Protein AF-A0A1H2U5Q7-F1 (afdb_monomer)

Structure (mmCIF, N/CA/C/O backbone):
data_AF-A0A1H2U5Q7-F1
#
_entry.id   AF-A0A1H2U5Q7-F1
#
loop_
_atom_site.group_PDB
_atom_site.id
_atom_site.type_symbol
_atom_site.label_atom_id
_atom_site.label_alt_id
_atom_s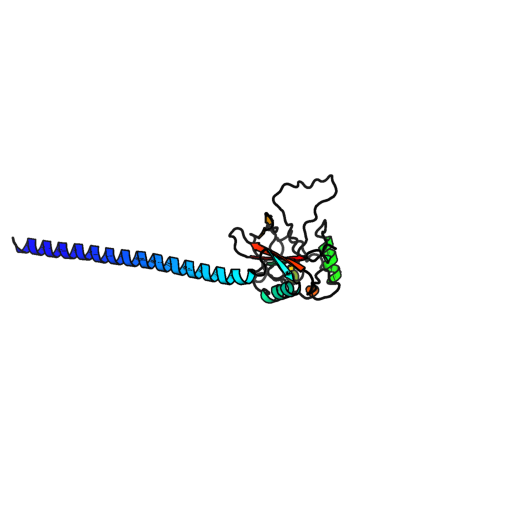ite.label_comp_id
_atom_site.label_asym_id
_atom_site.label_entity_id
_atom_site.label_seq_id
_atom_site.pdbx_PDB_ins_code
_atom_site.Cartn_x
_atom_site.Cartn_y
_atom_site.Cartn_z
_atom_site.occupancy
_atom_site.B_iso_or_equiv
_atom_site.auth_seq_id
_atom_site.auth_comp_id
_atom_site.auth_asym_id
_atom_site.auth_atom_id
_atom_site.pdbx_PDB_model_num
ATOM 1 N N . MET A 1 1 ? -44.651 7.479 74.646 1.00 57.72 1 MET A N 1
ATOM 2 C CA . MET A 1 1 ? -44.019 6.268 74.071 1.00 57.72 1 MET A CA 1
ATOM 3 C C . MET A 1 1 ? -44.431 5.993 72.621 1.00 57.72 1 MET A C 1
ATOM 5 O O . MET A 1 1 ? -43.728 5.236 71.972 1.00 57.72 1 MET A O 1
ATOM 9 N N . GLY A 1 2 ? -45.520 6.572 72.086 1.00 62.06 2 GLY A N 1
ATOM 10 C CA . GLY A 1 2 ? -45.906 6.382 70.675 1.00 62.06 2 GLY A CA 1
ATOM 11 C C . GLY A 1 2 ? -45.139 7.261 69.677 1.00 62.06 2 GLY A C 1
ATOM 12 O O . GLY A 1 2 ? -44.785 6.784 68.604 1.00 62.06 2 GLY A O 1
ATOM 13 N N . ASP A 1 3 ? -44.825 8.504 70.046 1.00 67.56 3 ASP A N 1
ATOM 14 C CA . ASP A 1 3 ? -44.261 9.478 69.099 1.00 67.56 3 ASP A CA 1
ATOM 15 C C . ASP A 1 3 ? -42.817 9.153 68.679 1.00 67.56 3 ASP A C 1
ATOM 17 O O . ASP A 1 3 ? -42.496 9.249 67.501 1.00 67.56 3 ASP A O 1
ATOM 21 N N . GLU A 1 4 ? -41.980 8.626 69.578 1.00 69.25 4 GLU A N 1
ATOM 22 C CA . GLU A 1 4 ? -40.596 8.220 69.259 1.00 69.25 4 GLU A CA 1
ATOM 23 C C . GLU A 1 4 ? -40.533 6.999 68.317 1.00 69.25 4 GLU A C 1
ATOM 25 O O . GLU A 1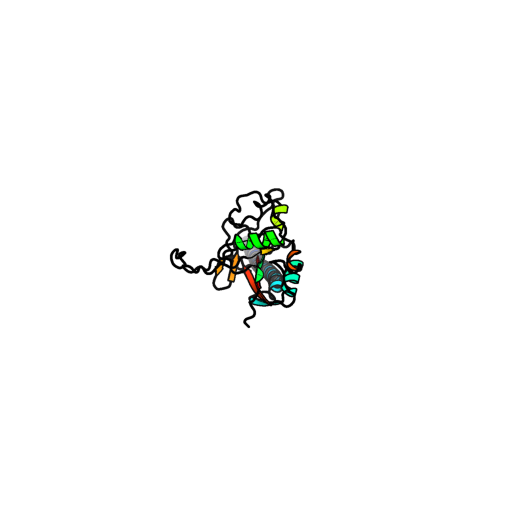 4 ? -39.620 6.881 67.498 1.00 69.25 4 GLU A O 1
ATOM 30 N N . ALA A 1 5 ? -41.520 6.095 68.381 1.00 67.81 5 ALA A N 1
ATOM 31 C CA . ALA A 1 5 ? -41.617 4.947 67.474 1.00 67.81 5 ALA A CA 1
ATOM 32 C C . ALA A 1 5 ? -42.089 5.365 66.069 1.00 67.81 5 ALA A C 1
ATOM 34 O O . ALA A 1 5 ? -41.601 4.845 65.061 1.00 67.81 5 ALA A O 1
ATOM 35 N N . VAL A 1 6 ? -43.006 6.336 65.996 1.00 75.56 6 VAL A N 1
ATOM 36 C CA . VAL A 1 6 ? -43.456 6.948 64.735 1.00 75.56 6 VAL A CA 1
ATOM 37 C C . VAL A 1 6 ? -42.324 7.765 64.103 1.00 75.56 6 VAL A C 1
ATOM 39 O O . VAL A 1 6 ? -42.099 7.684 62.893 1.00 75.56 6 VAL A O 1
ATOM 42 N N . GLU A 1 7 ? -41.540 8.476 64.912 1.00 77.56 7 GLU A N 1
ATOM 43 C CA . GLU A 1 7 ? -40.394 9.258 64.453 1.00 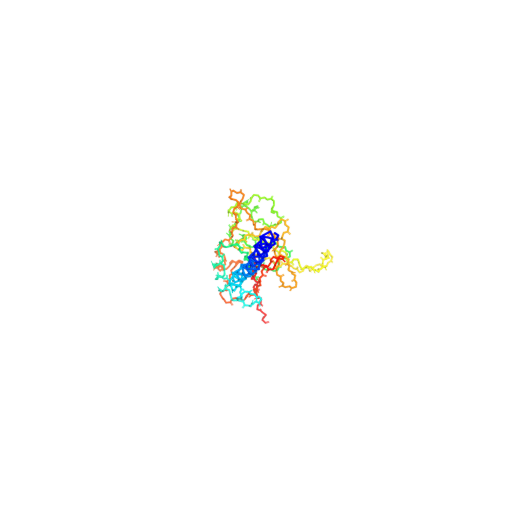77.56 7 GLU A CA 1
ATOM 44 C C . GLU A 1 7 ? -39.255 8.351 63.948 1.00 77.56 7 GLU A C 1
ATOM 46 O O . GLU A 1 7 ? -38.737 8.574 62.848 1.00 77.56 7 GLU A O 1
ATOM 51 N N . GLY A 1 8 ? -38.973 7.239 64.641 1.00 77.19 8 GLY A N 1
ATOM 52 C CA . GLY A 1 8 ? -38.046 6.194 64.183 1.00 77.19 8 GLY A CA 1
ATOM 53 C C . GLY A 1 8 ? -38.481 5.492 62.886 1.00 77.19 8 GLY A C 1
ATOM 54 O O . GLY A 1 8 ? -37.652 5.239 62.008 1.00 77.19 8 GLY A O 1
ATOM 55 N N . SER A 1 9 ? -39.782 5.239 62.705 1.00 84.44 9 SER A N 1
ATOM 56 C CA . SER A 1 9 ? -40.339 4.671 61.463 1.00 84.44 9 SER A CA 1
ATOM 57 C C . SER A 1 9 ? -40.225 5.639 60.273 1.00 84.44 9 SER A C 1
ATOM 59 O O . SER A 1 9 ? -39.861 5.242 59.157 1.00 84.44 9 SER A O 1
ATOM 61 N N . SER A 1 10 ? -40.448 6.934 60.517 1.00 81.06 10 SER A N 1
ATOM 62 C CA . SER A 1 10 ? -40.288 7.979 59.499 1.00 81.06 10 SER A CA 1
ATOM 63 C C . SER A 1 10 ? -38.825 8.146 59.056 1.00 81.06 10 SER A C 1
ATOM 65 O O . SER A 1 10 ? -38.556 8.383 57.875 1.00 81.06 10 SER A O 1
ATOM 67 N N . LEU A 1 11 ? -37.870 7.961 59.977 1.00 85.44 11 LEU A N 1
ATOM 68 C CA . LEU A 1 11 ? -36.435 8.022 59.696 1.00 85.44 11 LEU A CA 1
ATOM 69 C C . LEU A 1 11 ? -35.963 6.793 58.900 1.00 85.44 11 LEU A C 1
ATOM 71 O O . LEU A 1 11 ? -35.225 6.938 57.925 1.00 85.44 11 LEU A O 1
ATOM 75 N N . GLY A 1 12 ? -36.453 5.598 59.249 1.00 87.50 12 GLY A N 1
ATOM 76 C CA . GLY A 1 12 ? -36.156 4.357 58.524 1.00 87.50 12 GLY A CA 1
ATOM 77 C C . GLY A 1 12 ? -36.656 4.373 57.077 1.00 87.50 12 GLY A C 1
ATOM 78 O O . GLY A 1 12 ? -35.933 3.982 56.160 1.00 87.50 12 GLY A O 1
ATOM 79 N N . THR A 1 13 ? -37.855 4.915 56.847 1.00 88.12 13 THR A N 1
ATOM 80 C CA . THR A 1 13 ? -38.431 5.026 55.496 1.00 88.12 13 THR A CA 1
ATOM 81 C C . THR A 1 13 ? -37.619 5.976 54.609 1.00 88.12 13 THR A C 1
ATOM 83 O O . THR A 1 13 ? -37.354 5.658 53.450 1.00 88.12 13 THR A O 1
ATOM 86 N N . LYS A 1 14 ? -37.148 7.108 55.155 1.00 88.06 14 LYS A N 1
ATOM 87 C CA . LYS A 1 14 ? -36.264 8.046 54.438 1.00 88.06 14 LYS A CA 1
ATOM 88 C C . LYS A 1 14 ? -34.925 7.403 54.069 1.00 88.06 14 LYS A C 1
ATOM 90 O O . LYS A 1 14 ? -34.429 7.626 52.966 1.00 88.06 14 LYS A O 1
ATOM 95 N N . LEU A 1 15 ? -34.363 6.582 54.957 1.00 89.56 15 LEU A N 1
ATOM 96 C CA . LEU A 1 15 ? -33.089 5.902 54.724 1.00 89.56 15 LEU A CA 1
ATOM 97 C C . LEU A 1 15 ? -33.188 4.869 53.589 1.00 89.56 15 LEU A C 1
ATOM 99 O O . LEU A 1 15 ? -32.339 4.839 52.700 1.00 89.56 15 LEU A O 1
ATOM 103 N N . ILE A 1 16 ? -34.257 4.068 53.578 1.00 90.25 16 ILE A N 1
ATOM 104 C CA . ILE A 1 16 ? -34.521 3.087 52.512 1.00 90.25 16 ILE A CA 1
ATOM 105 C C . ILE A 1 16 ? -34.737 3.797 51.172 1.00 90.25 16 ILE A C 1
ATOM 107 O O . ILE A 1 16 ? -34.180 3.378 50.157 1.00 90.25 16 ILE A O 1
ATOM 111 N N . PHE A 1 17 ? -35.480 4.908 51.170 1.00 90.38 17 PHE A N 1
ATOM 112 C CA . PHE A 1 17 ? -35.661 5.728 49.972 1.00 90.38 17 PHE A CA 1
ATOM 113 C C . PHE A 1 17 ? -34.335 6.272 49.432 1.00 90.38 17 PHE A C 1
ATOM 115 O O . PHE A 1 17 ? -34.106 6.249 48.224 1.00 90.38 17 PHE A O 1
ATOM 122 N N . PHE A 1 18 ? -33.437 6.718 50.312 1.00 90.12 18 PHE A N 1
ATOM 123 C CA . PHE A 1 18 ? -32.131 7.239 49.916 1.00 90.12 18 PHE A CA 1
ATOM 124 C C . PHE A 1 18 ? -31.262 6.170 49.236 1.00 90.12 18 PHE A C 1
ATOM 126 O O . PHE A 1 18 ? -30.703 6.407 48.164 1.00 90.12 18 PHE A O 1
ATOM 133 N N . VAL A 1 19 ? -31.209 4.963 49.808 1.00 91.94 19 VAL A N 1
ATOM 134 C CA . VAL A 1 19 ? -30.473 3.830 49.222 1.00 91.94 19 VAL A CA 1
ATOM 135 C C . VAL A 1 19 ? -31.085 3.402 47.884 1.00 91.94 19 VAL A C 1
ATOM 137 O O . VAL A 1 19 ? -30.349 3.147 46.931 1.00 91.94 19 VAL A O 1
ATOM 140 N N . ALA A 1 20 ? -32.417 3.377 47.775 1.00 91.94 20 ALA A N 1
ATOM 141 C CA . ALA A 1 20 ? -33.107 3.016 46.539 1.00 91.94 20 ALA A CA 1
ATOM 142 C C . ALA A 1 20 ? -32.812 3.998 45.388 1.00 91.94 20 ALA A C 1
ATOM 144 O O . ALA A 1 20 ? -32.567 3.565 44.262 1.00 91.94 20 ALA A O 1
ATOM 145 N N . ILE A 1 21 ? -32.770 5.306 45.666 1.00 93.50 21 ILE A N 1
ATOM 146 C CA . ILE A 1 21 ? -32.458 6.338 44.663 1.00 93.50 21 ILE A CA 1
ATOM 147 C C . ILE A 1 21 ? -31.022 6.192 44.152 1.00 93.50 21 ILE A C 1
ATOM 149 O O . ILE A 1 21 ? -30.790 6.225 42.943 1.00 93.50 21 ILE A O 1
ATOM 153 N N . ILE A 1 22 ? -30.061 5.986 45.054 1.00 92.69 22 ILE A N 1
ATOM 154 C CA . ILE A 1 22 ? -28.658 5.778 44.673 1.00 92.69 22 ILE A CA 1
ATOM 155 C C . ILE A 1 22 ? -28.508 4.488 43.864 1.00 92.69 22 ILE A C 1
ATOM 157 O O . ILE A 1 22 ? -27.818 4.479 42.844 1.00 92.69 22 ILE A O 1
ATOM 161 N N . GLY A 1 23 ? -29.192 3.415 44.273 1.00 93.50 23 GLY A N 1
ATOM 162 C CA . GLY A 1 23 ? -29.217 2.154 43.534 1.00 93.50 23 GLY A CA 1
ATOM 163 C C . GLY A 1 23 ? -29.740 2.336 42.110 1.00 93.50 23 GLY A C 1
ATOM 164 O O . GLY A 1 23 ? -29.120 1.868 41.157 1.00 93.50 23 GLY A O 1
ATOM 165 N N . PHE A 1 24 ? -30.826 3.088 41.942 1.00 93.06 24 PHE A N 1
ATOM 166 C CA . PHE A 1 24 ? -31.392 3.364 40.624 1.00 93.06 24 PHE A CA 1
ATOM 167 C C . PHE A 1 24 ? -30.462 4.223 39.754 1.00 93.06 24 PHE A C 1
ATOM 169 O O . PHE A 1 24 ? -30.267 3.931 38.573 1.00 93.06 24 PHE A O 1
ATOM 176 N N . ALA A 1 25 ? -29.827 5.241 40.343 1.00 91.31 25 ALA A N 1
ATOM 177 C CA . ALA A 1 25 ? -28.849 6.077 39.653 1.00 91.31 25 ALA A CA 1
ATOM 178 C C . ALA A 1 25 ? -27.632 5.267 39.177 1.00 91.31 25 ALA A C 1
ATOM 180 O O . ALA A 1 25 ? -27.178 5.442 38.046 1.00 91.31 25 ALA A O 1
ATOM 181 N N . LEU A 1 26 ? -27.138 4.336 39.999 1.00 91.12 26 LEU A N 1
ATOM 182 C CA . LEU A 1 26 ? -26.034 3.447 39.634 1.00 91.12 26 LEU A CA 1
ATOM 183 C C . LEU A 1 26 ? -26.407 2.495 38.497 1.00 91.12 26 LEU A C 1
ATOM 185 O O . LEU A 1 26 ? -25.595 2.294 37.597 1.00 91.12 26 LEU A O 1
ATOM 189 N N . VAL A 1 27 ? -27.626 1.947 38.494 1.00 91.88 27 VAL A N 1
ATOM 190 C CA . VAL A 1 27 ? -28.106 1.075 37.407 1.00 91.88 27 VAL A CA 1
ATOM 191 C C . VAL A 1 27 ? -28.205 1.849 36.092 1.00 91.88 27 VAL A C 1
ATOM 193 O O . VAL A 1 27 ? -27.685 1.392 35.073 1.00 91.88 27 VAL A O 1
ATOM 196 N N . ALA A 1 28 ? -28.801 3.045 36.109 1.00 89.69 28 ALA A N 1
ATOM 197 C CA . ALA A 1 28 ? -28.882 3.902 34.928 1.00 89.69 28 ALA A CA 1
ATOM 198 C C . ALA A 1 28 ? -27.489 4.305 34.416 1.00 89.69 28 ALA A C 1
ATOM 200 O O . ALA A 1 28 ? -27.235 4.282 33.212 1.00 89.69 28 ALA A O 1
ATOM 201 N N . PHE A 1 29 ? -26.561 4.607 35.326 1.00 90.75 29 PHE A N 1
ATOM 202 C CA . PHE A 1 29 ? -25.174 4.910 34.987 1.00 90.75 29 PHE A CA 1
ATOM 203 C C . PHE A 1 29 ? -24.445 3.708 34.372 1.00 90.75 29 PHE A C 1
ATOM 205 O O . PHE A 1 29 ? -23.712 3.874 33.398 1.00 90.75 29 PHE A O 1
ATOM 212 N N . LEU A 1 30 ? -24.667 2.494 34.888 1.00 87.50 30 LEU A N 1
ATOM 213 C CA . LEU A 1 30 ? -24.067 1.272 34.348 1.00 87.50 30 LEU A CA 1
ATOM 214 C C . LEU A 1 30 ? -24.514 1.025 32.900 1.00 87.50 30 LEU A C 1
ATOM 216 O O . LEU A 1 30 ? -23.687 0.759 32.025 1.00 87.50 30 LEU A O 1
ATOM 220 N N . VAL A 1 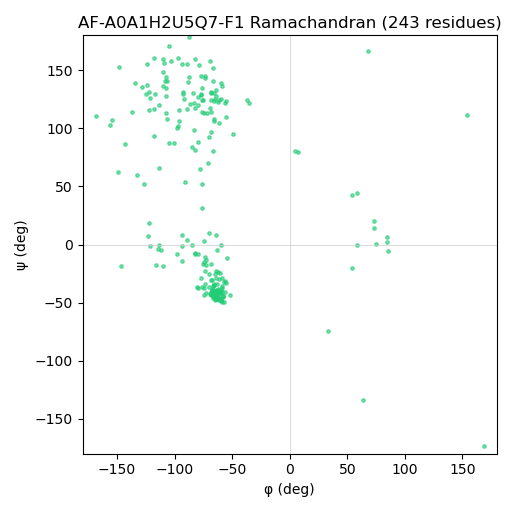31 ? -25.818 1.172 32.642 1.00 89.62 31 VAL A N 1
ATOM 221 C CA . VAL A 1 31 ? -26.401 1.044 31.299 1.00 89.62 31 VAL A CA 1
ATOM 222 C C . VAL A 1 31 ? -25.886 2.154 30.383 1.00 89.62 31 VAL A C 1
ATOM 224 O O . VAL A 1 31 ? -25.440 1.872 29.272 1.00 89.62 31 VAL A O 1
ATOM 227 N N . GLY A 1 32 ? -25.861 3.402 30.861 1.00 87.56 32 GLY A N 1
ATOM 228 C CA . GLY A 1 32 ? -25.319 4.542 30.121 1.00 87.56 32 GLY A CA 1
ATOM 229 C C . GLY A 1 32 ? -23.856 4.341 29.723 1.00 87.56 32 GLY A C 1
ATOM 230 O O . GLY A 1 32 ? -23.500 4.543 28.565 1.00 87.56 32 GLY A O 1
ATOM 231 N N . LYS A 1 33 ? -23.012 3.849 30.639 1.00 87.44 33 LYS A N 1
ATOM 232 C CA . LYS A 1 33 ? -21.602 3.539 30.362 1.00 87.44 33 LYS A CA 1
ATOM 233 C C . LYS A 1 33 ? -21.450 2.431 29.317 1.00 87.44 33 LYS A C 1
ATOM 235 O O . LYS A 1 33 ? -20.616 2.557 28.422 1.00 87.44 33 LYS A O 1
ATOM 240 N N . SER A 1 34 ? -22.267 1.380 29.395 1.00 85.12 34 SER A N 1
ATOM 241 C CA . SER A 1 34 ? -22.262 0.294 28.406 1.00 85.12 34 SER A CA 1
ATOM 242 C C . SER A 1 34 ? -22.669 0.778 27.010 1.00 85.12 34 SER A C 1
ATOM 244 O O . SER A 1 34 ? -22.064 0.370 26.018 1.00 85.12 34 SER A O 1
ATOM 246 N N . LEU A 1 35 ? -23.668 1.663 26.921 1.00 86.19 35 LEU A N 1
ATOM 247 C CA . LEU A 1 35 ? -24.119 2.257 25.659 1.00 86.19 35 LEU A CA 1
ATOM 248 C C . LEU A 1 35 ? -23.072 3.201 25.062 1.00 86.19 35 LEU A C 1
ATOM 250 O O . LEU A 1 35 ? -22.808 3.125 23.866 1.00 86.19 35 LEU A O 1
ATOM 254 N N . ILE A 1 36 ? -22.443 4.046 25.884 1.00 89.00 36 ILE A N 1
ATOM 255 C CA . ILE A 1 36 ? -21.378 4.961 25.444 1.00 89.00 36 ILE A CA 1
ATOM 256 C C . ILE A 1 36 ? -20.178 4.171 24.915 1.00 89.00 36 ILE A C 1
ATOM 258 O O . ILE A 1 36 ? -19.702 4.461 23.822 1.00 89.00 36 ILE A O 1
ATOM 262 N N . SER A 1 37 ? -19.730 3.141 25.643 1.00 87.12 37 SER A N 1
ATOM 263 C CA . SER A 1 37 ? -18.627 2.280 25.198 1.00 87.12 37 SER A CA 1
ATOM 264 C C . SER A 1 37 ? -18.962 1.597 23.874 1.00 87.12 37 SER A C 1
ATOM 266 O O . SER A 1 37 ? -18.195 1.686 22.925 1.00 87.12 37 SER A O 1
ATOM 268 N N . SER A 1 38 ? -20.152 0.999 23.770 1.00 88.25 38 SER A N 1
ATOM 269 C CA . SER A 1 38 ? -20.576 0.307 22.545 1.00 88.25 38 SER A CA 1
ATOM 270 C C . SER A 1 38 ? -20.752 1.263 21.359 1.00 88.25 38 SER A C 1
ATOM 272 O O . SER A 1 38 ? -20.500 0.885 20.217 1.00 88.25 38 SER A O 1
ATOM 274 N N . GLY A 1 39 ? -21.188 2.501 21.613 1.00 83.12 39 GLY A N 1
ATOM 275 C CA . GLY A 1 39 ? -21.324 3.541 20.595 1.00 83.12 39 GLY A CA 1
ATOM 276 C C . GLY A 1 39 ? -19.974 4.023 20.068 1.00 83.12 39 GLY A C 1
ATOM 277 O O . GLY A 1 39 ? -19.809 4.155 18.856 1.00 83.12 39 GLY A O 1
ATOM 278 N N . ILE A 1 40 ? -18.998 4.221 20.959 1.00 87.31 40 ILE A N 1
ATOM 279 C CA . ILE A 1 40 ? -17.620 4.570 20.589 1.00 87.31 40 ILE A CA 1
ATOM 280 C C . ILE A 1 40 ? -16.975 3.417 19.811 1.00 87.31 40 ILE A C 1
ATOM 282 O O . ILE A 1 40 ? -16.474 3.644 18.712 1.00 87.31 40 ILE A O 1
ATOM 286 N N . ASP A 1 41 ? -17.091 2.179 20.301 1.00 89.12 41 ASP A N 1
ATOM 287 C CA . ASP A 1 41 ? -16.579 0.987 19.612 1.00 89.12 41 ASP A CA 1
ATOM 288 C C . ASP A 1 41 ? -17.224 0.815 18.223 1.00 89.12 41 ASP A C 1
ATOM 290 O O . ASP A 1 41 ? -16.579 0.405 17.256 1.00 89.12 41 ASP A O 1
ATOM 294 N N . GLY A 1 42 ? -18.521 1.119 18.103 1.00 86.94 42 GLY A N 1
ATOM 295 C CA . GLY A 1 42 ? -19.259 1.080 16.841 1.00 86.94 42 GLY A CA 1
ATOM 296 C C . GLY A 1 42 ? -18.807 2.153 15.848 1.00 86.94 42 GLY A C 1
ATOM 297 O O . GLY A 1 42 ? -18.660 1.865 14.655 1.00 86.94 42 GLY A O 1
ATOM 298 N N . LEU A 1 43 ? -18.551 3.372 16.329 1.00 89.12 43 LEU A N 1
ATOM 299 C CA . LEU A 1 43 ? -18.025 4.468 15.516 1.00 89.12 43 LEU A CA 1
ATOM 300 C C . LEU A 1 43 ? -16.609 4.156 15.028 1.00 89.12 43 LEU A C 1
ATOM 302 O O . LEU A 1 43 ? -16.322 4.308 13.841 1.00 89.12 43 LEU A O 1
ATOM 306 N N . GLU A 1 44 ? -15.754 3.652 15.913 1.00 84.56 44 GLU A N 1
ATOM 307 C CA . GLU A 1 44 ? -14.396 3.241 15.574 1.00 84.56 44 GLU A CA 1
ATOM 308 C C . GLU A 1 44 ? -14.398 2.134 14.511 1.00 84.56 44 GLU A C 1
ATOM 310 O O . GLU A 1 44 ? -13.722 2.252 13.489 1.00 84.56 44 GLU A O 1
ATOM 315 N N . LYS A 1 45 ? -15.225 1.093 14.681 1.00 86.12 45 LYS A N 1
ATOM 316 C CA . LYS A 1 45 ? -15.380 0.017 13.684 1.00 86.12 45 LYS A CA 1
ATOM 317 C C . LYS A 1 45 ? -15.901 0.525 12.346 1.00 86.12 45 LYS A C 1
ATOM 319 O O . LYS A 1 45 ? -15.439 0.067 11.303 1.00 86.12 45 LYS A O 1
ATOM 324 N N . THR A 1 46 ? -16.862 1.445 12.358 1.00 85.50 46 THR A N 1
ATOM 325 C CA . THR A 1 46 ? -17.409 2.029 11.125 1.00 85.50 46 THR A CA 1
ATOM 326 C C . THR A 1 46 ? -16.343 2.840 10.399 1.00 85.50 46 THR A C 1
ATOM 328 O O . THR A 1 46 ? -16.164 2.660 9.197 1.00 85.50 46 THR A O 1
ATOM 331 N N . SER A 1 47 ? -15.586 3.659 11.132 1.00 84.12 47 SER A N 1
ATOM 332 C CA . SER A 1 47 ? -14.464 4.432 10.596 1.00 84.12 47 SER A CA 1
ATOM 333 C C . SER A 1 47 ? -13.399 3.522 9.974 1.00 84.12 47 SER A C 1
ATOM 335 O O . SER A 1 47 ? -13.053 3.680 8.802 1.00 84.12 47 SER A O 1
ATOM 337 N N . ARG A 1 48 ? -12.970 2.483 10.706 1.00 77.81 48 ARG A N 1
ATOM 338 C CA . ARG A 1 48 ? -12.027 1.470 10.207 1.00 77.81 48 ARG A CA 1
ATOM 339 C C . ARG A 1 48 ? -12.557 0.768 8.957 1.00 77.81 48 ARG A C 1
ATOM 341 O O . ARG A 1 48 ? -11.836 0.654 7.981 1.00 77.81 48 ARG A O 1
ATOM 348 N N . LYS A 1 49 ? -13.833 0.369 8.929 1.00 81.38 49 LYS A N 1
ATOM 349 C CA . LYS A 1 49 ? -14.440 -0.301 7.766 1.00 81.38 49 LYS A CA 1
ATOM 350 C C . LYS A 1 49 ? -14.490 0.593 6.525 1.00 81.38 49 LYS A C 1
ATOM 352 O O . LYS A 1 49 ? -14.283 0.096 5.421 1.00 81.38 49 LYS A O 1
ATOM 357 N N . VAL A 1 50 ? -14.798 1.881 6.688 1.00 84.19 50 VAL A N 1
ATOM 358 C CA . VAL A 1 50 ? -14.785 2.846 5.577 1.00 84.19 50 VAL A CA 1
ATOM 359 C C . VAL A 1 50 ? -13.364 3.004 5.045 1.00 84.19 50 VAL A C 1
ATOM 361 O O . VAL A 1 50 ? -13.167 2.891 3.837 1.00 84.19 50 VAL A O 1
ATOM 364 N N . SER A 1 51 ? -12.388 3.165 5.944 1.00 81.69 51 SER A N 1
ATOM 365 C CA . SER A 1 51 ? -10.965 3.205 5.595 1.00 81.69 51 SER A CA 1
ATOM 366 C C . SER A 1 51 ? -10.530 1.931 4.862 1.00 81.69 51 SER A C 1
ATOM 368 O O . SER A 1 51 ? -10.007 2.000 3.758 1.00 81.69 51 SER A O 1
ATOM 370 N N . ASP A 1 52 ? -10.856 0.747 5.381 1.00 82.12 52 ASP A N 1
ATOM 371 C CA . ASP A 1 52 ? -10.501 -0.541 4.774 1.00 82.12 52 ASP A CA 1
ATOM 372 C C . ASP A 1 52 ? -11.167 -0.764 3.403 1.00 82.12 52 ASP A C 1
ATOM 374 O O . ASP A 1 52 ? -10.623 -1.458 2.539 1.00 82.12 52 ASP A O 1
ATOM 378 N N . SER A 1 53 ? -12.345 -0.175 3.171 1.00 86.12 53 SER A N 1
ATOM 379 C CA . SER A 1 53 ? -13.103 -0.356 1.929 1.00 86.12 53 SER A CA 1
ATOM 380 C C . SER A 1 53 ? -12.359 0.181 0.709 1.00 86.12 53 SER A C 1
ATOM 382 O O . SER A 1 53 ? -12.450 -0.425 -0.362 1.00 86.12 53 SER A O 1
ATOM 384 N N . GLN A 1 54 ? -11.595 1.267 0.858 1.00 85.50 54 GLN A N 1
ATOM 385 C CA . GLN A 1 54 ? -10.823 1.860 -0.241 1.00 85.50 54 GLN A CA 1
ATOM 386 C C . GLN A 1 54 ? -9.661 0.959 -0.702 1.00 85.50 54 GLN A C 1
ATOM 388 O O . GLN A 1 54 ? -9.133 1.124 -1.799 1.00 85.50 54 GLN A O 1
ATOM 393 N N . PHE A 1 55 ? -9.287 -0.029 0.119 1.00 87.81 55 PHE A N 1
ATOM 394 C CA . PHE A 1 55 ? -8.222 -0.991 -0.159 1.00 87.81 55 PHE A CA 1
ATOM 395 C C . PHE A 1 55 ? -8.730 -2.333 -0.698 1.00 87.81 55 PHE A C 1
ATOM 397 O O . PHE A 1 55 ? -7.935 -3.180 -1.115 1.00 87.81 55 PHE A O 1
ATOM 404 N N . SER A 1 56 ? -10.048 -2.550 -0.701 1.00 86.69 56 SER A N 1
ATOM 405 C CA . SER A 1 56 ? -10.657 -3.829 -1.088 1.00 86.69 56 SER A CA 1
ATOM 406 C C . SER A 1 56 ? -10.358 -4.231 -2.539 1.00 86.69 56 SER A C 1
ATOM 408 O O . SER A 1 56 ? -10.212 -5.421 -2.834 1.00 86.69 56 SER A O 1
ATOM 410 N N . ASP A 1 57 ? -10.165 -3.248 -3.420 1.00 87.56 57 ASP A N 1
ATOM 411 C CA . ASP A 1 57 ? -9.786 -3.452 -4.820 1.00 87.56 57 ASP A CA 1
ATOM 412 C C . ASP A 1 57 ? -8.327 -3.893 -5.006 1.00 87.56 57 ASP A C 1
ATOM 414 O O . ASP A 1 57 ? -7.964 -4.401 -6.071 1.00 87.56 57 ASP A O 1
ATOM 418 N N . TYR A 1 58 ? -7.503 -3.776 -3.961 1.00 90.31 58 TYR A N 1
ATOM 419 C CA . TYR A 1 58 ? -6.071 -4.082 -3.990 1.00 90.31 58 TYR A CA 1
ATOM 420 C C . TYR A 1 58 ? -5.673 -5.279 -3.111 1.00 90.31 58 TYR A C 1
ATOM 422 O O . TYR A 1 58 ? -4.514 -5.686 -3.098 1.00 90.31 58 TYR A O 1
ATOM 430 N N . ASN A 1 59 ? -6.606 -5.871 -2.365 1.00 88.62 59 ASN A N 1
ATOM 431 C CA . ASN A 1 59 ? -6.292 -6.981 -1.470 1.00 88.62 59 ASN A CA 1
ATOM 432 C C . ASN A 1 59 ? -6.253 -8.328 -2.208 1.00 88.62 59 ASN A C 1
ATOM 434 O O . ASN A 1 59 ? -7.299 -8.948 -2.410 1.00 88.62 59 ASN A O 1
ATOM 438 N N . LYS A 1 60 ? -5.047 -8.798 -2.558 1.00 86.12 60 LYS A N 1
ATOM 439 C CA . LYS A 1 60 ? -4.801 -10.092 -3.230 1.00 86.12 60 LYS A CA 1
ATOM 440 C C . LYS A 1 60 ? -5.539 -10.200 -4.563 1.00 86.12 60 LYS A C 1
ATOM 442 O O . LYS A 1 60 ? -6.179 -11.210 -4.860 1.00 86.12 60 LYS A O 1
ATOM 447 N N . ARG A 1 61 ? -5.486 -9.130 -5.356 1.00 89.69 61 ARG A N 1
ATOM 448 C CA . ARG A 1 61 ? -6.150 -9.044 -6.660 1.00 89.69 61 ARG A CA 1
ATOM 449 C C . ARG A 1 61 ? -5.130 -8.862 -7.770 1.00 89.69 61 ARG A C 1
ATOM 451 O O . ARG A 1 61 ? -4.008 -8.437 -7.542 1.00 89.69 61 ARG A O 1
ATOM 458 N N . VAL A 1 62 ? -5.545 -9.167 -8.994 1.00 90.88 62 VAL A N 1
ATOM 459 C CA . VAL A 1 62 ? -4.787 -8.775 -10.182 1.00 90.88 62 VAL A CA 1
ATOM 460 C C . VAL A 1 62 ? -5.394 -7.484 -10.707 1.00 90.88 62 VAL A C 1
ATOM 462 O O . VAL A 1 62 ? -6.550 -7.468 -11.131 1.00 90.88 62 VAL A O 1
ATOM 465 N N . VAL A 1 63 ? -4.620 -6.405 -10.688 1.00 92.94 63 VAL A N 1
ATOM 466 C CA . VAL A 1 63 ? -5.039 -5.085 -11.169 1.00 92.94 63 VAL A CA 1
ATOM 467 C C . VAL A 1 63 ? -4.303 -4.712 -12.453 1.00 92.94 63 VAL A C 1
ATOM 469 O O . VAL A 1 63 ? -3.264 -5.279 -12.792 1.00 92.94 63 VAL A O 1
ATOM 472 N N . LYS A 1 64 ? -4.861 -3.769 -13.215 1.00 94.44 64 LYS A N 1
ATOM 473 C CA . LYS A 1 64 ? -4.218 -3.239 -14.425 1.00 94.44 64 LYS A CA 1
ATOM 474 C C . LYS A 1 64 ? -3.336 -2.044 -14.085 1.00 94.44 64 LYS A C 1
ATOM 476 O O . LYS A 1 64 ? -3.612 -1.342 -13.118 1.00 94.44 64 LYS A O 1
ATOM 481 N N . GLY A 1 65 ? -2.328 -1.761 -14.908 1.00 91.81 65 GLY A N 1
ATOM 482 C CA . GLY A 1 65 ? -1.410 -0.642 -14.675 1.00 91.81 65 GLY A CA 1
ATOM 483 C C . GLY A 1 65 ? -2.103 0.719 -14.548 1.00 91.81 65 GLY A C 1
ATOM 484 O O . GLY A 1 65 ? -1.693 1.533 -13.727 1.00 91.81 65 GLY A O 1
ATOM 485 N N . ARG A 1 66 ? -3.231 0.937 -15.242 1.00 93.31 66 ARG A N 1
ATOM 486 C CA . ARG A 1 66 ? -4.073 2.134 -15.031 1.00 93.31 66 ARG A CA 1
ATOM 487 C C . ARG A 1 66 ? -4.594 2.272 -13.593 1.00 93.31 66 ARG A C 1
ATOM 489 O O . ARG A 1 66 ? -4.684 3.379 -13.081 1.00 93.31 66 ARG A O 1
ATOM 496 N N . SER A 1 67 ? -4.913 1.158 -12.933 1.00 92.94 67 SER A N 1
ATOM 497 C CA . SER A 1 67 ? -5.360 1.139 -11.537 1.00 92.94 67 SER A CA 1
ATOM 498 C C . SER A 1 67 ? -4.199 1.413 -10.585 1.00 92.94 67 SER A C 1
ATOM 500 O O . SER A 1 67 ? -4.400 2.078 -9.579 1.00 92.94 67 SER A O 1
ATOM 502 N N . VAL A 1 68 ? -2.983 0.966 -10.923 1.00 93.38 68 VAL A N 1
ATOM 503 C CA . VAL A 1 68 ? -1.769 1.299 -10.158 1.00 93.38 68 VAL A CA 1
ATOM 504 C C . VAL A 1 68 ? -1.501 2.803 -10.210 1.00 93.38 68 VAL A C 1
ATOM 506 O O . VAL A 1 68 ? -1.311 3.424 -9.171 1.00 93.38 68 VAL A O 1
ATOM 509 N N . LYS A 1 69 ? -1.573 3.413 -11.400 1.00 93.38 69 LYS A N 1
ATOM 510 C CA . LYS A 1 69 ? -1.450 4.873 -11.560 1.00 93.38 69 LYS A CA 1
ATOM 511 C C . LYS A 1 69 ? -2.534 5.626 -10.787 1.00 93.38 69 LYS A C 1
ATOM 513 O O . LYS A 1 69 ? -2.221 6.525 -10.022 1.00 93.38 69 LYS A O 1
ATOM 518 N N . SER A 1 70 ? -3.789 5.187 -10.903 1.00 92.81 70 SER A N 1
ATOM 519 C CA . SER A 1 70 ? -4.899 5.768 -10.138 1.00 92.81 70 SER A CA 1
ATOM 520 C C . SER A 1 70 ? -4.680 5.678 -8.626 1.00 92.81 70 SER A C 1
ATOM 522 O O . SER A 1 70 ? -5.052 6.604 -7.912 1.00 92.81 70 SER A O 1
ATOM 524 N N . ALA A 1 71 ? -4.098 4.583 -8.127 1.00 91.94 71 ALA A N 1
ATOM 525 C CA . ALA A 1 71 ? -3.769 4.434 -6.714 1.00 91.94 71 ALA A CA 1
ATOM 526 C C . ALA A 1 71 ? -2.670 5.419 -6.288 1.00 91.94 71 ALA A C 1
ATOM 528 O O . ALA A 1 71 ? -2.821 6.075 -5.260 1.00 91.94 71 ALA A O 1
ATOM 529 N N . LEU A 1 72 ? -1.610 5.568 -7.093 1.00 91.44 72 LEU A N 1
ATOM 530 C CA . LEU A 1 72 ? -0.542 6.543 -6.841 1.00 91.44 72 LEU A CA 1
ATOM 531 C C . LEU A 1 72 ? -1.091 7.972 -6.716 1.00 91.44 72 LEU A C 1
ATOM 533 O O . LEU A 1 72 ? -0.683 8.696 -5.813 1.00 91.44 72 LEU A O 1
ATOM 537 N N . ASP A 1 73 ? -2.055 8.341 -7.561 1.00 91.75 73 ASP A N 1
ATOM 538 C CA . ASP A 1 73 ? -2.685 9.664 -7.518 1.00 91.75 73 ASP A CA 1
ATOM 539 C C . ASP A 1 73 ? -3.656 9.812 -6.331 1.00 91.75 73 ASP A C 1
ATOM 541 O O . ASP A 1 73 ? -3.648 10.827 -5.639 1.00 91.75 73 ASP A O 1
ATOM 545 N N . THR A 1 74 ? -4.484 8.793 -6.062 1.00 91.25 74 THR A N 1
ATOM 546 C CA . THR A 1 74 ? -5.535 8.842 -5.021 1.00 91.25 74 THR A CA 1
ATOM 547 C C . THR A 1 74 ? -4.957 8.921 -3.611 1.00 91.25 74 THR A C 1
ATOM 549 O O . THR A 1 74 ? -5.491 9.629 -2.759 1.00 91.25 74 THR A O 1
ATOM 552 N N . PHE A 1 75 ? -3.877 8.184 -3.357 1.00 90.31 75 PHE A N 1
ATOM 553 C CA . PHE A 1 75 ? -3.255 8.092 -2.036 1.00 90.31 75 PHE A CA 1
ATOM 554 C C . PHE A 1 75 ? -2.116 9.105 -1.842 1.00 90.31 75 PHE A C 1
ATOM 556 O O . PHE A 1 75 ? -1.536 9.162 -0.761 1.00 90.31 75 PHE A O 1
ATOM 563 N N . SER A 1 76 ? -1.801 9.922 -2.854 1.00 89.56 76 SER A N 1
ATOM 564 C CA . SER A 1 76 ? -0.722 10.912 -2.793 1.00 89.56 76 SER A CA 1
ATOM 565 C C . SER A 1 76 ? -0.884 11.872 -1.606 1.00 89.56 76 SER A C 1
ATOM 567 O O . SER A 1 76 ? -1.889 12.573 -1.487 1.00 89.56 76 SER A O 1
ATOM 569 N N . GLY A 1 77 ? 0.137 11.936 -0.747 1.00 84.50 77 GLY A N 1
ATOM 570 C CA . GLY A 1 77 ? 0.184 12.793 0.442 1.00 84.50 77 GLY A CA 1
ATOM 571 C C . GLY A 1 77 ? -0.494 12.206 1.683 1.00 84.50 77 GLY A C 1
ATOM 572 O O . GLY A 1 77 ? -0.535 12.868 2.716 1.00 84.50 77 GLY A O 1
ATOM 573 N N . GLN A 1 78 ? -1.025 10.985 1.599 1.00 89.44 78 GLN A N 1
ATOM 574 C CA . GLN A 1 78 ? -1.557 10.248 2.747 1.00 89.44 78 GLN A CA 1
ATOM 575 C C . GLN A 1 78 ? -0.487 9.337 3.348 1.00 89.44 78 GLN A C 1
ATOM 577 O O . GLN A 1 78 ? 0.406 8.890 2.637 1.00 89.44 78 GLN A O 1
ATOM 582 N N . GLU A 1 79 ? -0.600 8.981 4.624 1.00 89.06 79 GLU A N 1
ATOM 583 C CA . GLU A 1 79 ? 0.368 8.140 5.350 1.00 89.06 79 GLU A CA 1
ATOM 584 C C . GLU A 1 79 ? 0.265 6.641 4.987 1.00 89.06 79 GLU A C 1
ATOM 586 O O . GLU A 1 79 ? 0.142 5.770 5.844 1.00 89.06 79 GLU A O 1
ATOM 591 N N . TYR A 1 80 ? 0.305 6.332 3.689 1.00 89.25 80 TYR A N 1
ATOM 592 C CA . TYR A 1 80 ? 0.293 4.978 3.144 1.00 89.25 80 TYR A CA 1
ATOM 593 C C . TYR A 1 80 ? 1.527 4.730 2.285 1.00 89.25 80 TYR A C 1
ATOM 595 O O . TYR A 1 80 ? 1.841 5.506 1.381 1.00 89.25 80 TYR A O 1
ATOM 603 N N . ILE A 1 81 ? 2.199 3.610 2.519 1.00 86.62 81 ILE A N 1
ATOM 604 C CA . ILE A 1 81 ? 3.319 3.167 1.688 1.00 86.62 81 ILE A CA 1
ATOM 605 C C . ILE A 1 81 ? 2.769 2.563 0.392 1.00 86.62 81 ILE A C 1
ATOM 607 O O . ILE A 1 81 ? 1.923 1.670 0.436 1.00 86.62 81 ILE A O 1
ATOM 611 N N . ILE A 1 82 ? 3.272 2.988 -0.766 1.00 88.81 82 ILE A N 1
ATOM 612 C CA . ILE A 1 82 ? 2.937 2.358 -2.047 1.00 88.81 82 ILE A CA 1
ATOM 613 C C . ILE A 1 82 ? 4.208 1.789 -2.654 1.00 88.81 82 ILE A C 1
ATOM 615 O O . ILE A 1 82 ? 5.133 2.519 -2.983 1.00 88.81 82 ILE A O 1
ATOM 619 N N . LEU A 1 83 ? 4.257 0.474 -2.817 1.00 85.12 83 LEU A N 1
ATOM 620 C CA . LEU A 1 83 ? 5.412 -0.224 -3.362 1.00 85.12 83 LEU A CA 1
ATOM 621 C C . LEU A 1 83 ? 5.095 -0.703 -4.763 1.00 85.12 83 LEU A C 1
ATOM 623 O O . LEU A 1 83 ? 4.094 -1.383 -4.970 1.00 85.12 83 LEU A O 1
ATOM 627 N N . VAL A 1 84 ? 5.955 -0.373 -5.720 1.00 86.12 84 VAL A N 1
ATOM 628 C CA . VAL A 1 84 ? 5.796 -0.815 -7.106 1.00 86.12 84 VAL A CA 1
ATOM 629 C C . VAL A 1 84 ? 7.056 -1.527 -7.562 1.00 86.12 84 VAL A C 1
ATOM 631 O O . VAL A 1 84 ? 8.160 -0.999 -7.439 1.00 86.12 84 VAL A O 1
ATOM 634 N N . HIS A 1 85 ? 6.864 -2.714 -8.124 1.00 83.88 85 HIS A N 1
ATOM 635 C CA . HIS A 1 85 ? 7.880 -3.489 -8.815 1.00 83.88 85 HIS A CA 1
ATOM 636 C C . HIS A 1 85 ? 7.429 -3.750 -10.255 1.00 83.88 85 HIS A C 1
ATOM 638 O O . HIS A 1 85 ? 6.333 -4.270 -10.491 1.00 83.88 85 HIS A O 1
ATOM 644 N N . THR A 1 86 ? 8.266 -3.389 -11.225 1.00 84.88 86 THR A N 1
ATOM 645 C CA . THR A 1 86 ? 8.043 -3.655 -12.653 1.00 84.88 86 THR A CA 1
ATOM 646 C C . THR A 1 86 ? 9.015 -4.724 -13.149 1.00 84.88 86 THR A C 1
ATOM 648 O O . THR A 1 86 ? 10.115 -4.877 -12.630 1.00 84.88 86 THR A O 1
ATOM 651 N N . LEU A 1 87 ? 8.659 -5.421 -14.228 1.00 81.94 87 LEU A N 1
ATOM 652 C CA . LEU A 1 87 ? 9.520 -6.446 -14.835 1.00 81.94 87 LEU A CA 1
ATOM 653 C C . LEU A 1 87 ? 10.846 -5.875 -15.359 1.00 81.94 87 LEU A C 1
ATOM 655 O O . LEU A 1 87 ? 11.817 -6.611 -15.497 1.00 81.94 87 LEU A O 1
ATOM 659 N N . ALA A 1 88 ? 10.888 -4.575 -15.670 1.00 76.44 88 ALA A N 1
ATOM 660 C CA . ALA A 1 88 ? 12.098 -3.898 -16.131 1.00 76.44 88 ALA A CA 1
ATOM 661 C C . ALA A 1 88 ? 13.104 -3.633 -14.998 1.00 76.44 88 ALA A C 1
ATOM 663 O O . ALA A 1 88 ? 14.270 -3.377 -15.284 1.00 76.44 88 ALA A O 1
ATOM 664 N N . MET A 1 89 ? 12.675 -3.709 -13.733 1.00 72.44 89 MET A N 1
ATOM 665 C CA . MET A 1 89 ? 13.576 -3.657 -12.576 1.00 72.44 89 MET A CA 1
ATOM 666 C C . MET A 1 89 ? 14.373 -4.959 -12.419 1.00 72.44 89 MET A C 1
ATOM 668 O O . MET A 1 89 ? 15.466 -4.926 -11.863 1.00 72.44 89 MET A O 1
ATOM 672 N N . GLY A 1 90 ? 13.869 -6.067 -12.975 1.00 64.19 90 GLY A N 1
ATOM 673 C CA . GLY A 1 90 ? 14.500 -7.382 -12.917 1.00 64.19 90 GLY A CA 1
ATOM 674 C C . GLY A 1 90 ? 14.517 -7.996 -11.513 1.00 64.19 90 GLY A C 1
ATOM 675 O O . GLY A 1 90 ? 14.283 -7.328 -10.506 1.00 64.19 90 GLY A O 1
ATOM 676 N N . ASP A 1 91 ? 14.827 -9.289 -11.463 1.00 55.56 91 ASP A N 1
ATOM 677 C CA . ASP A 1 91 ? 15.124 -10.008 -10.225 1.00 55.56 91 ASP A CA 1
ATOM 678 C C . ASP A 1 91 ? 16.615 -9.793 -9.930 1.00 55.56 91 ASP A C 1
ATOM 680 O O . ASP A 1 91 ? 17.473 -10.542 -10.396 1.00 55.56 91 ASP A O 1
ATOM 684 N N . ALA A 1 92 ? 16.972 -8.681 -9.290 1.00 49.38 92 ALA A N 1
ATOM 685 C CA . ALA A 1 92 ? 18.380 -8.376 -9.069 1.00 49.38 92 ALA A CA 1
ATOM 686 C C . ALA A 1 92 ? 18.921 -9.094 -7.831 1.00 49.38 92 ALA A C 1
ATOM 688 O O . ALA A 1 92 ? 18.516 -8.793 -6.712 1.00 49.38 92 ALA A O 1
ATOM 689 N N . ASP A 1 93 ? 19.956 -9.918 -8.028 1.00 47.03 93 ASP A N 1
ATOM 690 C CA . ASP A 1 93 ? 20.802 -10.509 -6.970 1.00 47.03 93 ASP A CA 1
ATOM 691 C C . ASP A 1 93 ? 21.409 -9.459 -6.020 1.00 47.03 93 ASP A C 1
ATOM 693 O O . ASP A 1 93 ? 21.989 -9.773 -4.978 1.00 47.03 93 ASP A O 1
ATOM 697 N N . SER A 1 94 ? 21.315 -8.183 -6.393 1.00 51.88 94 SER A N 1
ATOM 698 C CA . SER A 1 94 ? 21.663 -7.026 -5.588 1.00 51.88 94 SER A CA 1
ATOM 699 C C . SER A 1 94 ? 20.876 -5.817 -6.105 1.00 51.88 94 SER A C 1
ATOM 701 O O . SER A 1 94 ? 21.246 -5.227 -7.117 1.00 51.88 94 SER A O 1
ATOM 703 N N . SER A 1 95 ? 19.807 -5.419 -5.417 1.00 52.53 95 SER A N 1
ATOM 704 C CA . SER A 1 95 ? 19.705 -4.078 -4.828 1.00 52.53 95 SER A CA 1
ATOM 705 C C . SER A 1 95 ? 20.388 -2.929 -5.604 1.00 52.53 95 SER A C 1
ATOM 707 O O . SER A 1 95 ? 19.752 -2.171 -6.342 1.00 52.53 95 SER A O 1
ATOM 709 N N . SER A 1 96 ? 21.723 -2.863 -5.544 1.00 53.62 96 SER A N 1
ATOM 710 C CA . SER A 1 96 ? 22.566 -1.866 -6.214 1.00 53.62 96 SER A CA 1
ATOM 711 C C . SER A 1 96 ? 22.385 -1.761 -7.733 1.00 53.62 96 SER A C 1
ATOM 713 O O . SER A 1 96 ? 22.522 -0.668 -8.282 1.00 53.62 96 SER A O 1
ATOM 715 N N . ASN A 1 97 ? 22.079 -2.863 -8.420 1.00 54.62 97 ASN A N 1
ATOM 716 C CA . ASN A 1 97 ? 21.947 -2.903 -9.879 1.00 54.62 97 ASN A CA 1
ATOM 717 C C . ASN A 1 97 ? 20.620 -2.291 -10.344 1.00 54.62 97 ASN A C 1
ATOM 719 O O . ASN A 1 97 ? 20.589 -1.573 -11.343 1.00 54.62 97 ASN A O 1
ATOM 723 N N . VAL A 1 98 ? 19.540 -2.500 -9.584 1.00 59.41 98 VAL A N 1
ATOM 724 C CA . VAL A 1 98 ? 18.235 -1.871 -9.857 1.00 59.41 98 VAL A CA 1
ATOM 725 C C . VAL A 1 98 ? 18.318 -0.373 -9.611 1.00 59.41 98 VAL A C 1
ATOM 727 O O . VAL A 1 98 ? 17.864 0.418 -10.435 1.00 59.41 98 VAL A O 1
ATOM 730 N N . LEU A 1 99 ? 18.975 0.033 -8.519 1.00 58.53 99 LEU A N 1
ATOM 731 C CA . LEU A 1 99 ? 19.225 1.444 -8.235 1.00 58.53 99 LEU A CA 1
ATOM 732 C C . LEU A 1 99 ? 20.055 2.097 -9.346 1.00 58.53 99 LEU A C 1
ATOM 734 O O . LEU A 1 99 ? 19.739 3.211 -9.751 1.00 58.53 99 LEU A O 1
ATOM 738 N N . ALA A 1 100 ? 21.084 1.423 -9.865 1.00 58.72 100 ALA A N 1
ATOM 739 C CA . ALA A 1 100 ? 21.876 1.934 -10.983 1.00 58.72 100 ALA A CA 1
ATOM 740 C C . ALA A 1 100 ? 21.031 2.120 -12.258 1.00 58.72 100 ALA A C 1
ATOM 742 O O . ALA A 1 100 ? 21.108 3.174 -12.886 1.00 58.72 100 ALA A O 1
ATOM 743 N N . ALA A 1 101 ? 20.171 1.155 -12.596 1.00 59.59 101 ALA A N 1
ATOM 744 C CA . ALA A 1 101 ? 19.284 1.239 -13.759 1.00 59.59 101 ALA A CA 1
ATOM 745 C C . ALA A 1 101 ? 18.215 2.344 -13.621 1.00 59.59 101 ALA A C 1
ATOM 747 O O . ALA A 1 101 ? 17.870 3.025 -14.592 1.00 59.59 101 ALA A O 1
ATOM 748 N N . ILE A 1 102 ? 17.709 2.561 -12.403 1.00 62.97 102 ILE A N 1
ATOM 749 C CA . ILE A 1 102 ? 16.806 3.673 -12.084 1.00 62.97 102 ILE A CA 1
ATOM 750 C C . ILE A 1 102 ? 17.539 5.014 -12.219 1.00 62.97 102 ILE A C 1
ATOM 752 O O . ILE A 1 102 ? 17.026 5.924 -12.864 1.00 62.97 102 ILE A O 1
ATOM 756 N N . LYS A 1 103 ? 18.754 5.140 -11.679 1.00 63.03 103 LYS A N 1
ATOM 757 C CA . LYS A 1 103 ? 19.562 6.370 -11.776 1.00 63.03 103 LYS A CA 1
ATOM 758 C C . LYS A 1 103 ? 19.883 6.753 -13.219 1.00 63.03 103 LYS A C 1
ATOM 760 O O . LYS A 1 103 ? 19.770 7.924 -13.573 1.00 63.03 103 LYS A O 1
ATOM 765 N N . ASP A 1 104 ? 20.229 5.771 -14.049 1.00 59.72 104 ASP A N 1
ATOM 766 C CA . ASP A 1 104 ? 20.488 5.967 -15.479 1.00 59.72 104 ASP A CA 1
ATOM 767 C C . ASP A 1 104 ? 19.233 6.483 -16.204 1.00 59.72 104 ASP A C 1
ATOM 769 O O . ASP A 1 104 ? 19.239 7.523 -16.861 1.00 59.72 104 ASP A O 1
ATOM 773 N N . THR A 1 105 ? 18.091 5.841 -15.950 1.00 59.88 105 THR A N 1
ATOM 774 C CA . THR A 1 105 ? 16.780 6.255 -16.474 1.00 59.88 105 THR A CA 1
ATOM 775 C C . THR A 1 105 ? 16.377 7.680 -16.063 1.00 59.88 105 THR A C 1
ATOM 777 O O . THR A 1 105 ? 15.770 8.425 -16.850 1.00 59.88 105 THR A O 1
ATOM 780 N N . ARG A 1 106 ? 16.654 8.042 -14.805 1.00 67.75 106 ARG A N 1
ATOM 781 C CA . ARG A 1 106 ? 16.307 9.338 -14.210 1.00 67.75 106 ARG A CA 1
ATOM 782 C C . ARG A 1 106 ? 17.314 10.444 -14.548 1.00 67.75 106 ARG A C 1
ATOM 784 O O . ARG A 1 106 ? 17.029 11.607 -14.283 1.00 67.75 106 ARG A O 1
ATOM 791 N N . GLY A 1 107 ? 18.446 10.114 -15.175 1.00 53.56 107 GLY A N 1
ATOM 792 C CA . GLY A 1 107 ? 19.477 11.080 -15.564 1.00 53.56 107 GLY A CA 1
ATOM 793 C C . GLY A 1 107 ? 20.296 11.633 -14.393 1.00 53.56 107 GLY A C 1
ATOM 794 O O . GLY A 1 107 ? 20.914 12.686 -14.527 1.00 53.56 107 GLY A O 1
ATOM 795 N N . THR A 1 108 ? 20.326 10.948 -13.245 1.00 53.47 108 THR A N 1
ATOM 796 C CA . THR A 1 108 ? 21.041 11.380 -12.030 1.00 53.47 108 THR A CA 1
ATOM 797 C C . THR A 1 108 ? 22.472 10.826 -12.004 1.00 53.47 108 THR A C 1
ATOM 799 O O . THR A 1 108 ? 22.894 10.135 -11.072 1.00 53.47 108 THR A O 1
ATOM 802 N N . SER A 1 109 ? 23.244 11.066 -13.063 1.00 47.81 109 SER A N 1
ATOM 803 C CA . SER A 1 109 ? 24.674 10.748 -13.093 1.00 47.81 109 SER A CA 1
ATOM 804 C C . SER A 1 109 ? 25.470 12.000 -12.732 1.00 47.81 109 SER A C 1
ATOM 806 O O . SER A 1 109 ? 25.526 12.909 -13.556 1.00 47.81 109 SER A O 1
ATOM 808 N N . THR A 1 110 ? 26.042 12.053 -11.521 1.00 38.50 110 THR A N 1
ATOM 809 C CA . THR A 1 110 ? 27.330 12.684 -11.118 1.00 38.50 110 THR A CA 1
ATOM 810 C C . THR A 1 110 ? 27.256 13.058 -9.629 1.00 38.50 110 THR A C 1
ATOM 812 O O . THR A 1 110 ? 26.486 13.932 -9.266 1.00 38.50 110 THR A O 1
ATOM 815 N N . GLU A 1 111 ? 28.034 12.381 -8.773 1.00 43.09 111 GLU A N 1
ATOM 816 C CA . GLU A 1 111 ? 28.465 12.773 -7.406 1.00 43.09 111 GLU A CA 1
ATOM 817 C C . GLU A 1 111 ? 27.443 13.171 -6.302 1.00 43.09 111 GLU A C 1
ATOM 819 O O . GLU A 1 111 ? 27.742 12.972 -5.126 1.00 43.09 111 GLU A O 1
ATOM 824 N N . GLU A 1 112 ? 26.202 13.573 -6.595 1.00 41.53 112 GLU A N 1
ATOM 825 C CA . GLU A 1 112 ? 25.095 13.685 -5.611 1.00 41.53 112 GLU A CA 1
ATOM 826 C C . GLU A 1 112 ? 24.524 12.306 -5.207 1.00 41.53 112 GLU A C 1
ATOM 828 O O . GLU A 1 112 ? 23.618 12.156 -4.386 1.00 41.53 112 GLU A O 1
ATOM 833 N N . ASN A 1 113 ? 25.146 11.254 -5.735 1.00 39.28 113 ASN A N 1
ATOM 834 C CA . ASN A 1 113 ? 24.753 9.854 -5.690 1.00 39.28 113 ASN A CA 1
ATOM 835 C C . ASN A 1 113 ? 24.856 9.151 -4.323 1.00 39.28 113 ASN A C 1
ATOM 837 O O . ASN A 1 113 ? 24.651 7.936 -4.259 1.00 39.28 113 ASN A O 1
ATOM 841 N N . LYS A 1 114 ? 25.105 9.884 -3.230 1.00 38.88 114 LYS A N 1
ATOM 842 C CA . LYS A 1 114 ? 25.037 9.354 -1.853 1.00 38.88 114 LYS A CA 1
ATOM 843 C C . LYS A 1 114 ? 23.617 9.321 -1.264 1.00 38.88 114 LYS A C 1
ATOM 845 O O . LYS A 1 114 ? 23.451 8.759 -0.186 1.00 38.88 114 LYS A O 1
ATOM 850 N N . LYS A 1 115 ? 22.608 9.893 -1.938 1.00 42.56 115 LYS A N 1
ATOM 851 C CA . LYS A 1 115 ? 21.263 10.115 -1.361 1.00 42.56 115 LYS A CA 1
ATOM 852 C C . LYS A 1 115 ? 20.106 9.290 -1.937 1.00 42.56 115 LYS A C 1
ATOM 854 O O . LYS A 1 115 ? 19.057 9.235 -1.306 1.00 42.56 115 LYS A O 1
ATOM 859 N N . LEU A 1 116 ? 20.327 8.490 -2.985 1.00 44.62 116 LEU A N 1
ATOM 860 C CA . LEU A 1 116 ? 19.553 7.251 -3.185 1.00 44.62 116 LEU A CA 1
ATOM 861 C C . LEU A 1 116 ? 20.110 6.178 -2.245 1.00 44.62 116 LEU A C 1
ATOM 863 O O . LEU A 1 116 ? 20.750 5.214 -2.670 1.00 44.62 116 LEU A O 1
ATOM 867 N N . ALA A 1 117 ? 19.967 6.409 -0.944 1.00 41.12 117 ALA A N 1
ATOM 868 C CA . ALA A 1 117 ? 20.354 5.433 0.049 1.00 41.12 117 ALA A CA 1
ATOM 869 C C . ALA A 1 117 ? 19.376 4.261 -0.047 1.00 41.12 117 ALA A C 1
ATOM 871 O O . ALA A 1 117 ? 18.178 4.414 0.217 1.00 41.12 117 ALA A O 1
ATOM 872 N N . ILE A 1 118 ? 19.923 3.086 -0.378 1.00 42.69 118 ILE A N 1
ATOM 873 C CA . ILE A 1 118 ? 19.415 1.811 0.123 1.00 42.69 118 ILE A CA 1
ATOM 874 C C . ILE A 1 118 ? 18.984 2.083 1.554 1.00 42.69 118 ILE A C 1
ATOM 876 O O . ILE A 1 118 ? 19.771 2.603 2.348 1.00 42.69 118 ILE A O 1
ATOM 880 N N . ALA A 1 119 ? 17.737 1.785 1.887 1.00 42.19 119 ALA A N 1
ATOM 881 C CA . ALA A 1 119 ? 17.183 2.150 3.178 1.00 42.19 119 ALA A CA 1
ATOM 882 C C . ALA A 1 119 ? 17.895 1.453 4.373 1.00 42.19 119 ALA A C 1
ATOM 884 O O . ALA A 1 119 ? 17.491 1.644 5.504 1.00 42.19 119 ALA A O 1
ATOM 885 N N . ASN A 1 120 ? 19.009 0.742 4.157 1.00 39.62 120 ASN A N 1
ATOM 886 C CA . ASN A 1 120 ? 19.893 0.171 5.176 1.00 39.62 120 ASN A CA 1
ATOM 887 C C . ASN A 1 120 ? 20.603 1.183 6.095 1.00 39.62 120 ASN A C 1
ATOM 889 O O . ASN A 1 120 ? 21.285 0.760 7.027 1.00 39.62 120 ASN A O 1
ATOM 893 N N . THR A 1 121 ? 20.468 2.494 5.884 1.00 41.03 121 THR A N 1
ATOM 894 C CA . THR A 1 121 ? 21.091 3.502 6.760 1.00 41.03 121 THR A CA 1
ATOM 895 C C . THR A 1 121 ? 20.106 4.598 7.148 1.00 41.03 121 THR A C 1
ATOM 897 O O . THR A 1 121 ? 20.323 5.781 6.905 1.00 41.03 121 THR A O 1
ATOM 900 N N . ALA A 1 122 ? 19.002 4.233 7.799 1.00 45.53 122 ALA A N 1
ATOM 901 C CA . ALA A 1 122 ? 18.078 5.215 8.369 1.00 45.53 122 ALA A CA 1
ATOM 902 C C . ALA A 1 122 ? 18.579 5.857 9.685 1.00 45.53 122 ALA A C 1
ATOM 904 O O . ALA A 1 122 ? 17.786 6.272 10.521 1.00 45.53 122 ALA A O 1
ATOM 905 N N . THR A 1 123 ? 19.887 6.031 9.876 1.00 46.84 123 THR A N 1
ATOM 906 C CA . THR A 1 123 ? 20.433 6.994 10.850 1.00 46.84 123 THR A CA 1
ATOM 907 C C . THR A 1 123 ? 21.163 8.107 10.103 1.00 46.84 123 THR A C 1
ATOM 909 O O . THR A 1 123 ? 22.377 8.247 10.176 1.00 46.84 123 THR A O 1
ATOM 912 N N . GLY A 1 124 ? 20.428 8.913 9.335 1.00 48.38 124 GLY A N 1
ATOM 913 C CA . GLY A 1 124 ? 21.026 10.043 8.627 1.00 48.38 124 GLY A CA 1
ATOM 914 C C . GLY A 1 124 ? 19.996 10.993 8.037 1.00 48.38 124 GLY A C 1
ATOM 915 O O . GLY A 1 124 ? 19.298 10.625 7.109 1.00 48.38 124 GLY A O 1
ATOM 916 N N . ASP A 1 125 ? 19.919 12.193 8.615 1.00 52.59 125 ASP A N 1
ATOM 917 C CA . ASP A 1 125 ? 19.411 13.462 8.063 1.00 52.59 125 ASP A CA 1
ATOM 918 C C . ASP A 1 125 ? 18.734 13.393 6.673 1.00 52.59 125 ASP A C 1
ATOM 920 O O . ASP A 1 125 ? 19.346 13.706 5.652 1.00 52.59 125 ASP A O 1
ATOM 924 N N . LEU A 1 126 ? 17.469 12.961 6.623 1.00 55.31 126 LEU A N 1
ATOM 925 C CA . LEU A 1 126 ? 16.705 12.907 5.377 1.00 55.31 126 LEU A CA 1
ATOM 926 C C . LEU A 1 126 ? 16.039 14.263 5.123 1.00 55.31 126 LEU A C 1
ATOM 928 O O . LEU A 1 126 ? 15.254 14.756 5.939 1.00 55.31 126 LEU A O 1
ATOM 932 N N . THR A 1 127 ? 16.365 14.865 3.984 1.00 59.44 127 THR A N 1
ATOM 933 C CA . THR A 1 127 ? 15.755 16.106 3.495 1.00 59.44 127 THR A CA 1
ATOM 934 C C . THR A 1 127 ? 14.635 15.801 2.496 1.00 59.44 127 THR A C 1
ATOM 936 O O . THR A 1 127 ? 14.584 14.716 1.924 1.00 59.44 127 THR A O 1
ATOM 939 N N . GLU A 1 128 ? 13.735 16.758 2.258 1.00 54.91 128 GLU A N 1
ATOM 940 C CA . GLU A 1 128 ? 12.613 16.608 1.311 1.00 54.91 128 GLU A CA 1
ATOM 941 C C . GLU A 1 128 ? 13.077 16.296 -0.123 1.00 54.91 128 GLU A C 1
ATOM 943 O O . GLU A 1 128 ? 12.403 15.569 -0.844 1.00 54.91 128 GLU A O 1
ATOM 948 N N . THR A 1 129 ? 14.269 16.756 -0.514 1.00 55.81 129 THR A N 1
ATOM 949 C CA . THR A 1 129 ? 14.894 16.417 -1.802 1.00 55.81 129 THR A CA 1
ATOM 950 C C . THR A 1 129 ? 15.266 14.935 -1.893 1.00 55.81 129 THR A C 1
ATOM 952 O O . THR A 1 129 ? 15.074 14.324 -2.938 1.00 55.81 129 THR A O 1
ATOM 955 N N . ASP A 1 130 ? 15.706 14.324 -0.788 1.00 54.94 130 ASP A N 1
ATOM 956 C CA . ASP A 1 130 ? 16.064 12.898 -0.747 1.00 54.94 130 ASP A CA 1
ATOM 957 C C . ASP A 1 130 ? 14.829 12.006 -0.862 1.00 54.94 130 ASP A C 1
ATOM 959 O O . ASP A 1 130 ? 1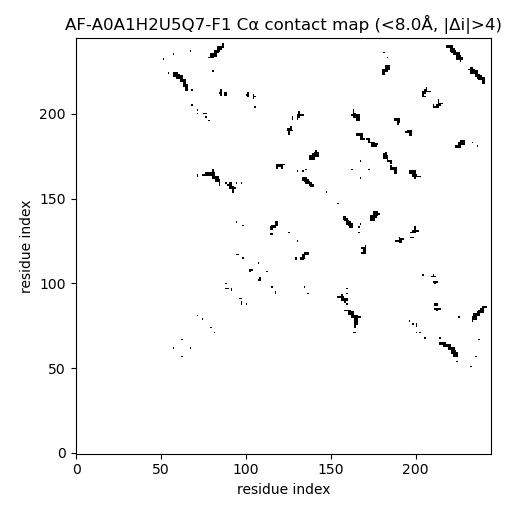4.910 10.862 -1.300 1.00 54.94 130 ASP A O 1
ATOM 963 N N . ALA A 1 131 ? 13.664 12.525 -0.470 1.00 52.09 131 ALA A N 1
ATOM 964 C CA . ALA A 1 131 ? 12.425 11.772 -0.505 1.00 52.09 131 ALA A CA 1
ATOM 965 C C . ALA A 1 131 ? 11.959 11.468 -1.938 1.00 52.09 131 ALA A C 1
ATOM 967 O O . ALA A 1 131 ? 11.392 10.408 -2.177 1.00 52.09 131 ALA A O 1
ATOM 968 N N . LEU A 1 132 ? 12.265 12.342 -2.900 1.00 49.84 132 LEU A N 1
ATOM 969 C CA . LEU A 1 132 ? 11.835 12.233 -4.302 1.00 49.84 132 LEU A CA 1
ATOM 970 C C . LEU A 1 132 ? 12.569 11.135 -5.098 1.00 49.84 132 LEU A C 1
ATOM 972 O O . LEU A 1 132 ? 12.185 10.807 -6.227 1.00 49.84 132 LEU A O 1
ATOM 976 N N . GLU A 1 133 ? 13.629 10.563 -4.527 1.00 50.09 133 GLU A N 1
ATOM 977 C CA . GLU A 1 133 ? 14.525 9.632 -5.216 1.00 50.09 133 GLU A CA 1
ATOM 978 C C . GLU A 1 133 ? 14.618 8.251 -4.555 1.00 50.09 133 GLU A C 1
ATOM 980 O O . GLU A 1 133 ? 15.307 7.369 -5.063 1.00 50.09 133 GLU A O 1
ATOM 985 N N . ARG A 1 134 ? 13.928 8.009 -3.434 1.00 53.03 134 ARG A N 1
ATOM 986 C CA . ARG A 1 134 ? 14.152 6.782 -2.660 1.00 53.03 134 ARG A CA 1
ATOM 987 C C . ARG A 1 134 ? 13.522 5.538 -3.286 1.00 53.03 134 ARG A C 1
ATOM 989 O O . ARG A 1 134 ? 12.312 5.338 -3.289 1.00 53.03 134 ARG A O 1
ATOM 996 N N . VAL A 1 135 ? 14.402 4.635 -3.708 1.00 49.16 135 VAL A N 1
ATOM 997 C CA . VAL A 1 135 ? 14.121 3.212 -3.906 1.00 49.16 135 VAL A CA 1
ATOM 998 C C . VAL A 1 135 ? 14.226 2.551 -2.536 1.00 49.16 135 VAL A C 1
ATOM 1000 O O . VAL A 1 135 ? 15.282 2.606 -1.903 1.00 49.16 135 VAL A O 1
ATOM 1003 N N . VAL A 1 136 ? 13.137 1.977 -2.028 1.00 49.47 136 VAL A N 1
ATOM 1004 C CA . VAL A 1 136 ? 13.205 1.227 -0.772 1.00 49.47 136 VAL A CA 1
ATOM 1005 C C . VAL A 1 136 ? 13.350 -0.234 -1.137 1.00 49.47 136 VAL A C 1
ATOM 1007 O O . VAL A 1 136 ? 12.385 -0.911 -1.473 1.00 49.47 136 VAL A O 1
ATOM 1010 N N . GLU A 1 137 ? 14.577 -0.725 -1.019 1.00 46.62 137 GLU A N 1
ATOM 1011 C CA . GLU A 1 137 ? 14.814 -2.155 -0.909 1.00 46.62 137 GLU A CA 1
ATOM 1012 C C . GLU A 1 137 ? 14.122 -2.662 0.343 1.00 46.62 137 GLU A C 1
ATOM 1014 O O . GLU A 1 137 ? 14.540 -2.427 1.480 1.00 46.62 137 GLU A O 1
ATOM 1019 N N . LEU A 1 138 ? 13.006 -3.322 0.109 1.00 50.53 138 LEU A N 1
ATOM 1020 C CA . LEU A 1 138 ? 12.300 -4.064 1.114 1.00 50.53 138 LEU A CA 1
ATOM 1021 C C . LEU A 1 138 ? 12.591 -5.520 0.811 1.00 50.53 138 LEU A C 1
ATOM 1023 O O . LEU A 1 138 ? 11.860 -6.154 0.057 1.00 50.53 138 LEU A O 1
ATOM 1027 N N . ASN A 1 139 ? 13.704 -6.006 1.368 1.00 46.31 139 ASN A N 1
ATOM 1028 C CA . ASN A 1 139 ? 14.008 -7.430 1.365 1.00 46.31 139 ASN A CA 1
ATOM 1029 C C . ASN A 1 139 ? 12.817 -8.133 2.003 1.00 46.31 139 ASN A C 1
ATOM 1031 O O . ASN A 1 139 ? 12.554 -7.975 3.197 1.00 46.31 139 ASN A O 1
ATOM 1035 N N . ALA A 1 140 ? 12.079 -8.852 1.171 1.00 43.97 140 ALA A N 1
ATOM 1036 C CA . ALA A 1 140 ? 10.965 -9.683 1.554 1.00 43.97 140 ALA A CA 1
ATOM 1037 C C . ALA A 1 140 ? 11.506 -10.902 2.304 1.00 43.97 140 ALA A C 1
ATOM 1039 O O . ALA A 1 140 ? 11.471 -12.013 1.787 1.00 43.97 140 ALA A O 1
ATOM 1040 N N . THR A 1 141 ? 12.023 -10.721 3.523 1.00 41.62 141 THR A N 1
ATOM 1041 C CA . THR A 1 141 ? 12.508 -11.851 4.314 1.00 41.62 141 THR A CA 1
ATOM 1042 C C . THR A 1 141 ? 11.313 -12.701 4.732 1.00 41.62 141 THR A C 1
ATOM 1044 O O . THR A 1 141 ? 10.591 -12.423 5.692 1.00 41.62 141 THR A O 1
ATOM 1047 N N . GLY A 1 142 ? 11.067 -13.752 3.953 1.00 36.03 142 GLY A N 1
ATOM 1048 C CA . GLY A 1 142 ? 10.270 -14.880 4.384 1.00 36.03 142 GLY A CA 1
ATOM 1049 C C . GLY A 1 142 ? 10.964 -15.521 5.571 1.00 36.03 142 GLY A C 1
ATOM 1050 O O . GLY A 1 142 ? 12.131 -15.893 5.488 1.00 36.03 142 GLY A O 1
ATOM 1051 N N . ALA A 1 143 ? 10.265 -15.647 6.696 1.00 35.34 143 ALA A N 1
ATOM 1052 C CA . ALA A 1 143 ? 10.717 -16.480 7.799 1.00 35.34 143 ALA A CA 1
ATOM 1053 C C . ALA A 1 143 ? 10.696 -17.958 7.363 1.00 35.34 143 ALA A C 1
ATOM 1055 O O . ALA A 1 143 ? 9.758 -18.692 7.658 1.00 35.34 143 ALA A O 1
ATOM 1056 N N . ALA A 1 144 ? 11.729 -18.370 6.639 1.00 30.52 144 ALA A N 1
ATOM 1057 C CA . ALA A 1 144 ? 12.176 -19.738 6.477 1.00 30.52 144 ALA A CA 1
ATOM 1058 C C . ALA A 1 144 ? 13.668 -19.670 6.151 1.00 30.52 144 ALA A C 1
ATOM 1060 O O . ALA A 1 144 ? 14.053 -19.212 5.084 1.00 30.52 144 ALA A O 1
ATOM 1061 N N . ASP A 1 145 ? 14.479 -20.053 7.132 1.00 36.28 145 ASP A N 1
ATOM 1062 C CA . ASP A 1 145 ? 15.793 -20.673 6.985 1.00 36.28 145 ASP A CA 1
ATOM 1063 C C . ASP A 1 145 ? 16.321 -20.807 5.543 1.00 36.28 145 ASP A C 1
ATOM 1065 O O . ASP A 1 145 ? 16.297 -21.871 4.934 1.00 36.28 145 ASP A O 1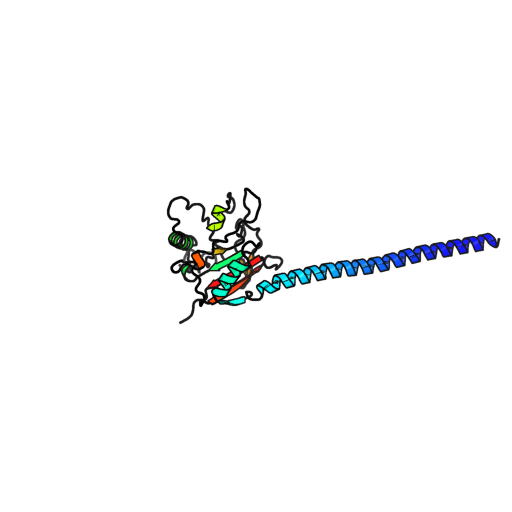
ATOM 1069 N N . THR A 1 146 ? 16.864 -19.726 5.003 1.00 31.55 146 THR A N 1
ATOM 1070 C CA . THR A 1 146 ? 18.006 -19.839 4.112 1.00 31.55 146 THR A CA 1
ATOM 1071 C C . THR A 1 146 ? 19.124 -19.101 4.799 1.00 31.55 146 THR A C 1
ATOM 1073 O O . THR A 1 146 ? 19.315 -17.894 4.633 1.00 31.55 146 THR A O 1
ATOM 1076 N N . LYS A 1 147 ? 19.929 -19.856 5.556 1.00 33.38 147 LYS A N 1
ATOM 1077 C CA . LYS A 1 147 ? 21.370 -19.632 5.480 1.00 33.38 147 LYS A CA 1
ATOM 1078 C C . LYS A 1 147 ? 21.671 -19.280 4.027 1.00 33.38 147 LYS A C 1
ATOM 1080 O O . LYS A 1 147 ? 21.326 -20.046 3.131 1.00 33.38 147 LYS A O 1
ATOM 1085 N N . LYS A 1 148 ? 22.254 -18.104 3.814 1.00 39.34 148 LYS A N 1
ATOM 1086 C CA . LYS A 1 148 ? 22.988 -17.782 2.598 1.00 39.34 148 LYS A CA 1
ATOM 1087 C C . LYS A 1 148 ? 23.940 -18.959 2.389 1.00 39.34 148 LYS A C 1
ATOM 1089 O O . LYS A 1 148 ? 24.953 -19.040 3.082 1.00 39.34 148 LYS A O 1
ATOM 1094 N N . ASP A 1 149 ? 23.551 -19.940 1.578 1.00 36.84 149 ASP A N 1
ATOM 1095 C CA . ASP A 1 149 ? 24.453 -21.015 1.209 1.00 36.84 149 ASP A CA 1
ATOM 1096 C C . ASP A 1 149 ? 25.470 -20.351 0.297 1.00 36.84 149 ASP A C 1
ATOM 1098 O O . ASP A 1 149 ? 25.253 -20.155 -0.898 1.00 36.84 149 ASP A O 1
ATOM 1102 N N . SER A 1 150 ? 26.558 -19.900 0.914 1.00 43.97 150 SER A N 1
ATOM 1103 C CA . SER A 1 150 ? 27.672 -19.241 0.250 1.00 43.97 150 SER A CA 1
ATOM 1104 C C . SER A 1 150 ? 28.329 -20.125 -0.816 1.00 43.97 150 SER A C 1
ATOM 1106 O O . SER A 1 150 ? 29.267 -19.662 -1.455 1.00 43.97 150 SER A O 1
ATOM 1108 N N . ASN A 1 151 ? 27.864 -21.363 -1.034 1.00 41.41 151 ASN A N 1
ATOM 1109 C CA . ASN A 1 151 ? 28.541 -22.340 -1.872 1.00 41.41 151 ASN A CA 1
ATOM 1110 C C . ASN A 1 151 ? 27.709 -22.912 -3.032 1.00 41.41 151 ASN A C 1
ATOM 1112 O O . ASN A 1 151 ? 28.218 -23.792 -3.722 1.00 41.41 151 ASN A O 1
ATOM 1116 N N . ASN A 1 152 ? 26.495 -22.420 -3.320 1.00 36.69 152 ASN A N 1
ATOM 1117 C CA . ASN A 1 152 ? 25.793 -22.837 -4.544 1.00 36.69 152 ASN A CA 1
ATOM 1118 C C . ASN A 1 152 ? 24.872 -21.760 -5.153 1.00 36.69 152 ASN A C 1
ATOM 1120 O O . ASN A 1 152 ? 23.663 -21.928 -5.252 1.00 36.69 152 ASN A O 1
ATOM 1124 N N . GLY A 1 153 ? 25.472 -20.639 -5.561 1.00 38.12 153 GLY A N 1
ATOM 1125 C CA . GLY A 1 153 ? 25.302 -20.033 -6.892 1.00 38.12 153 GLY A CA 1
ATOM 1126 C C . GLY A 1 153 ? 23.936 -19.592 -7.439 1.00 38.12 153 GLY A C 1
ATOM 1127 O O . GLY A 1 153 ? 23.934 -19.081 -8.552 1.00 38.12 153 GLY A O 1
ATOM 1128 N N . VAL A 1 154 ? 22.809 -19.743 -6.744 1.00 35.38 154 VAL A N 1
ATOM 1129 C CA . VAL A 1 154 ? 21.528 -19.140 -7.162 1.00 35.38 154 VAL A CA 1
ATOM 1130 C C . VAL A 1 154 ? 20.775 -18.677 -5.917 1.00 35.38 154 VAL A C 1
ATOM 1132 O O . VAL A 1 154 ? 19.975 -19.412 -5.338 1.00 35.38 154 VAL A O 1
ATOM 1135 N N . ALA A 1 155 ? 21.066 -17.456 -5.466 1.00 39.25 155 ALA A N 1
ATOM 1136 C CA . ALA A 1 155 ? 20.179 -16.775 -4.535 1.00 39.25 155 ALA A CA 1
ATOM 1137 C C . ALA A 1 155 ? 18.868 -16.496 -5.285 1.00 39.25 155 ALA A C 1
ATOM 1139 O O . ALA A 1 155 ? 18.900 -15.995 -6.404 1.00 39.25 155 ALA A O 1
ATOM 1140 N N . ASN A 1 156 ? 17.711 -16.832 -4.711 1.00 37.47 156 ASN A N 1
ATOM 1141 C CA . ASN A 1 156 ? 16.479 -16.222 -5.202 1.00 37.47 156 ASN A CA 1
ATOM 1142 C C . ASN A 1 156 ? 16.599 -14.733 -4.870 1.00 37.47 156 ASN A C 1
ATOM 1144 O O . ASN A 1 156 ? 16.568 -14.369 -3.698 1.00 37.47 156 ASN A O 1
ATOM 1148 N N . ALA A 1 157 ? 16.848 -13.910 -5.884 1.00 50.78 157 ALA A N 1
ATOM 1149 C CA . ALA A 1 157 ? 16.907 -12.468 -5.745 1.00 50.78 157 ALA A CA 1
ATOM 1150 C C . ALA A 1 157 ? 15.587 -11.955 -5.150 1.00 50.78 157 ALA A C 1
ATOM 1152 O O . ALA A 1 157 ? 14.516 -12.191 -5.712 1.00 50.78 157 ALA A O 1
ATOM 1153 N N . ASP A 1 158 ? 15.658 -11.271 -4.007 1.00 58.41 158 ASP A N 1
ATOM 1154 C CA . ASP A 1 158 ? 14.488 -10.611 -3.436 1.00 58.41 158 ASP A CA 1
ATOM 1155 C C . ASP A 1 158 ? 14.025 -9.497 -4.398 1.00 58.41 158 ASP A C 1
ATOM 1157 O O . ASP A 1 158 ? 14.849 -8.706 -4.870 1.00 58.41 158 ASP A O 1
ATOM 1161 N N . PRO A 1 159 ? 12.72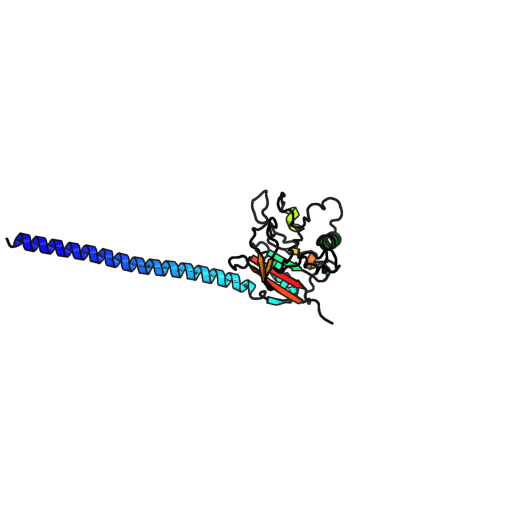0 -9.395 -4.711 1.00 61.81 159 PRO A N 1
ATOM 1162 C CA . PRO A 1 159 ? 12.226 -8.369 -5.621 1.00 61.81 159 PRO A CA 1
ATOM 1163 C C . PRO A 1 159 ? 12.455 -6.970 -5.034 1.00 61.81 159 PRO A C 1
ATOM 1165 O O . PRO A 1 159 ? 12.045 -6.677 -3.910 1.00 61.81 159 PRO A O 1
ATOM 1168 N N . VAL A 1 160 ? 13.080 -6.082 -5.812 1.00 70.12 160 VAL A N 1
ATOM 1169 C CA . VAL A 1 160 ? 13.316 -4.683 -5.418 1.00 70.12 160 VAL A CA 1
ATOM 1170 C C . VAL A 1 160 ? 12.082 -3.840 -5.719 1.00 70.12 160 VAL A C 1
ATOM 1172 O O . VAL A 1 160 ? 11.579 -3.853 -6.840 1.00 70.12 160 VAL A O 1
ATOM 1175 N N . TYR A 1 161 ? 11.621 -3.060 -4.744 1.00 75.88 161 TYR A N 1
ATOM 1176 C CA . TYR A 1 161 ? 10.469 -2.175 -4.902 1.00 75.88 161 TYR A CA 1
ATOM 1177 C C . TYR A 1 161 ? 10.888 -0.706 -4.894 1.00 75.88 161 TYR A C 1
ATOM 1179 O O . TYR A 1 161 ? 11.809 -0.293 -4.190 1.00 75.88 161 TYR A O 1
ATOM 1187 N N . ILE A 1 162 ? 10.156 0.118 -5.634 1.00 76.88 162 ILE A N 1
ATOM 1188 C CA . ILE A 1 162 ? 10.208 1.569 -5.468 1.00 76.88 162 ILE A CA 1
ATOM 1189 C C . ILE A 1 162 ? 9.111 1.971 -4.496 1.00 76.88 162 ILE A C 1
ATOM 1191 O O . ILE A 1 162 ? 7.959 1.570 -4.666 1.00 76.88 162 ILE A O 1
ATOM 1195 N N . ASN A 1 163 ? 9.474 2.759 -3.485 1.00 80.44 163 ASN A N 1
ATOM 1196 C CA . ASN A 1 163 ? 8.512 3.331 -2.558 1.00 80.44 163 ASN A CA 1
ATOM 1197 C C . ASN A 1 163 ? 8.032 4.673 -3.100 1.00 80.44 163 ASN A C 1
ATOM 1199 O O . ASN A 1 163 ? 8.812 5.614 -3.240 1.00 80.44 163 ASN A O 1
ATOM 1203 N N . TYR A 1 164 ? 6.743 4.729 -3.390 1.00 83.06 164 TYR A N 1
ATOM 1204 C CA . TYR A 1 164 ? 5.994 5.943 -3.623 1.00 83.06 164 TYR A CA 1
ATOM 1205 C C . TYR A 1 164 ? 5.147 6.272 -2.399 1.00 83.06 164 TYR A C 1
ATOM 1207 O O . TYR A 1 164 ? 4.741 5.402 -1.624 1.00 83.06 164 TYR A O 1
ATOM 1215 N N . ASN A 1 165 ? 4.804 7.550 -2.306 1.00 87.88 165 ASN A N 1
ATOM 1216 C CA . ASN A 1 165 ? 4.052 8.140 -1.221 1.00 87.88 165 ASN A CA 1
ATOM 1217 C C . ASN A 1 165 ? 4.810 8.050 0.116 1.00 87.88 165 ASN A C 1
ATOM 1219 O O . ASN A 1 165 ? 5.980 8.435 0.138 1.00 87.88 165 ASN A O 1
ATOM 1223 N N . ALA A 1 166 ? 4.182 7.639 1.223 1.00 85.31 166 ALA A N 1
ATOM 1224 C CA . ALA A 1 166 ? 4.818 7.688 2.537 1.00 85.31 166 ALA A CA 1
ATOM 1225 C C . ALA A 1 166 ? 6.059 6.788 2.586 1.00 85.31 166 ALA A C 1
ATOM 1227 O O . ALA A 1 166 ? 6.000 5.578 2.347 1.00 85.31 166 ALA A O 1
ATOM 1228 N N . LEU A 1 167 ? 7.203 7.382 2.917 1.00 79.00 167 LEU A N 1
ATOM 1229 C CA . LEU A 1 167 ? 8.465 6.663 2.911 1.00 79.00 167 LEU A CA 1
ATOM 1230 C C . LEU A 1 167 ? 8.603 5.772 4.139 1.00 79.00 167 LEU A C 1
ATOM 1232 O O . LEU A 1 167 ? 8.518 6.235 5.273 1.00 79.00 167 LEU A O 1
ATOM 1236 N N . ALA A 1 168 ? 8.917 4.500 3.913 1.00 74.19 168 ALA A N 1
ATOM 1237 C CA . ALA A 1 168 ? 9.246 3.574 4.987 1.00 74.19 168 ALA A CA 1
ATOM 1238 C C . ALA A 1 168 ? 10.596 3.951 5.636 1.00 74.19 168 ALA A C 1
ATOM 1240 O O . ALA A 1 168 ? 11.610 4.164 4.947 1.00 74.19 168 ALA A O 1
ATOM 1241 N N . LEU A 1 169 ? 10.631 4.018 6.970 1.00 67.56 169 LEU A N 1
ATOM 1242 C CA . LEU A 1 169 ? 11.872 3.970 7.739 1.00 67.56 169 LEU A CA 1
ATOM 1243 C C . LEU A 1 169 ? 12.359 2.520 7.778 1.00 67.56 169 LEU A C 1
ATOM 1245 O O . LEU A 1 169 ? 11.578 1.599 8.010 1.00 67.56 169 LEU A O 1
ATOM 1249 N N . ASN A 1 170 ? 13.652 2.322 7.547 1.00 56.34 170 ASN A N 1
ATOM 1250 C CA . ASN A 1 170 ? 14.289 1.007 7.563 1.00 56.34 170 ASN A CA 1
ATOM 1251 C C . ASN A 1 170 ? 15.495 1.058 8.519 1.00 56.34 170 ASN A C 1
ATOM 1253 O O . ASN A 1 170 ? 16.632 0.764 8.174 1.00 56.34 170 ASN A O 1
ATOM 1257 N N . ASN A 1 171 ? 15.244 1.527 9.748 1.00 49.88 171 ASN A N 1
ATOM 1258 C CA . ASN A 1 171 ? 16.219 1.384 10.834 1.00 49.88 171 ASN A CA 1
ATOM 1259 C C . ASN A 1 171 ? 16.208 -0.048 11.381 1.00 49.88 171 ASN A C 1
ATOM 1261 O O . ASN A 1 171 ? 17.230 -0.518 11.880 1.00 49.88 171 ASN A O 1
ATOM 1265 N N . LYS A 1 172 ? 15.054 -0.727 11.288 1.00 45.34 172 LYS A N 1
ATOM 1266 C CA . LYS A 1 172 ? 14.859 -2.159 11.568 1.00 45.34 172 LYS A CA 1
ATOM 1267 C C . LYS A 1 172 ? 13.791 -2.809 10.664 1.00 45.34 172 LYS A C 1
ATOM 1269 O O . LYS A 1 172 ? 13.757 -4.033 10.562 1.00 45.34 172 LYS A O 1
ATOM 1274 N N . GLY A 1 173 ? 12.918 -2.016 10.035 1.00 47.44 173 GLY A N 1
ATOM 1275 C CA . GLY A 1 173 ? 11.788 -2.472 9.222 1.00 47.44 173 GLY A CA 1
ATOM 1276 C C . GLY A 1 173 ? 12.121 -2.844 7.778 1.00 47.44 173 GLY A C 1
ATOM 1277 O O . GLY A 1 173 ? 11.839 -2.086 6.851 1.00 47.44 173 GLY A O 1
ATOM 1278 N N . GLN A 1 174 ? 12.637 -4.054 7.574 1.00 54.47 174 GLN A N 1
ATOM 1279 C CA . GLN A 1 174 ? 12.441 -4.759 6.304 1.00 54.47 174 GLN A CA 1
ATOM 1280 C C . GLN A 1 174 ? 10.947 -5.111 6.168 1.00 54.47 174 GLN A C 1
ATOM 1282 O O . GLN A 1 174 ? 10.315 -5.473 7.164 1.00 54.47 174 GLN A O 1
ATOM 1287 N N . LEU A 1 175 ? 10.365 -5.007 4.967 1.00 63.53 175 LEU A N 1
ATOM 1288 C CA . LEU A 1 175 ? 9.009 -5.509 4.710 1.00 63.53 175 LEU A CA 1
ATOM 1289 C C . LEU A 1 175 ? 9.051 -7.023 4.853 1.00 63.53 175 LEU A C 1
ATOM 1291 O O . LEU A 1 175 ? 9.601 -7.719 4.005 1.00 63.53 175 LEU A O 1
ATOM 1295 N N . GLN A 1 176 ? 8.478 -7.547 5.922 1.00 65.88 176 GLN A N 1
ATOM 1296 C CA . GLN A 1 176 ? 8.493 -8.986 6.125 1.00 65.88 176 GLN A CA 1
ATOM 1297 C C . GLN A 1 176 ? 7.396 -9.598 5.266 1.00 65.88 176 GLN A C 1
ATOM 1299 O O . GLN A 1 176 ? 6.230 -9.208 5.358 1.00 65.88 176 GLN A O 1
ATOM 1304 N N . VAL A 1 177 ? 7.752 -10.578 4.440 1.00 65.25 177 VAL A N 1
ATOM 1305 C CA . VAL A 1 177 ? 6.763 -11.340 3.675 1.00 65.25 177 VAL A CA 1
ATOM 1306 C C . VAL A 1 177 ? 6.486 -12.632 4.413 1.00 65.25 177 VAL A C 1
ATOM 1308 O O . VAL A 1 177 ? 7.231 -13.599 4.325 1.00 65.25 177 VAL A O 1
ATOM 1311 N N . LYS A 1 178 ? 5.380 -12.673 5.155 1.00 62.75 178 LYS A N 1
ATOM 1312 C CA . LYS A 1 178 ? 4.971 -13.865 5.902 1.00 62.75 178 LYS A CA 1
ATOM 1313 C C . LYS A 1 178 ? 3.779 -14.522 5.219 1.00 62.75 178 LYS A C 1
ATOM 1315 O O . LYS A 1 178 ? 2.660 -14.005 5.267 1.00 62.75 178 LYS A O 1
ATOM 1320 N N . ASN A 1 179 ? 4.011 -15.678 4.594 1.00 57.50 179 ASN A N 1
ATOM 1321 C CA . ASN A 1 179 ? 2.983 -16.473 3.906 1.00 57.50 179 ASN A CA 1
ATOM 1322 C C . ASN A 1 179 ? 2.197 -15.661 2.851 1.00 57.50 179 ASN A C 1
ATOM 1324 O O . ASN A 1 179 ? 0.968 -15.729 2.797 1.00 57.50 179 ASN A O 1
ATOM 1328 N N . GLY A 1 180 ? 2.897 -14.837 2.061 1.00 62.03 180 GLY A N 1
ATOM 1329 C CA . GLY A 1 180 ? 2.284 -13.978 1.039 1.00 62.03 180 GLY A CA 1
ATOM 1330 C C . GLY A 1 180 ? 1.520 -12.766 1.588 1.00 62.03 180 GLY A C 1
ATOM 1331 O O . GLY A 1 180 ? 0.735 -12.163 0.862 1.00 62.03 180 GLY A O 1
ATOM 1332 N N . ASN A 1 181 ? 1.711 -12.416 2.865 1.00 70.50 181 ASN A N 1
ATOM 1333 C CA . ASN A 1 181 ? 1.237 -11.157 3.437 1.00 70.50 181 ASN A CA 1
ATOM 1334 C C . ASN A 1 181 ? 2.436 -10.262 3.742 1.00 70.50 181 ASN A C 1
ATOM 1336 O O . ASN A 1 181 ? 3.428 -10.731 4.301 1.00 70.50 181 ASN A O 1
ATOM 1340 N N . TYR A 1 182 ? 2.315 -8.986 3.399 1.00 79.06 182 TYR A N 1
ATOM 1341 C CA . TYR A 1 182 ? 3.354 -7.991 3.611 1.00 79.06 182 TYR A CA 1
ATOM 1342 C C . TYR A 1 182 ? 3.142 -7.316 4.968 1.00 79.06 182 TYR A C 1
ATOM 1344 O O . TYR A 1 182 ? 2.051 -6.815 5.246 1.00 79.06 182 TYR A O 1
ATOM 1352 N N . LEU A 1 183 ? 4.168 -7.331 5.816 1.00 78.19 183 LEU A N 1
ATOM 1353 C CA . LEU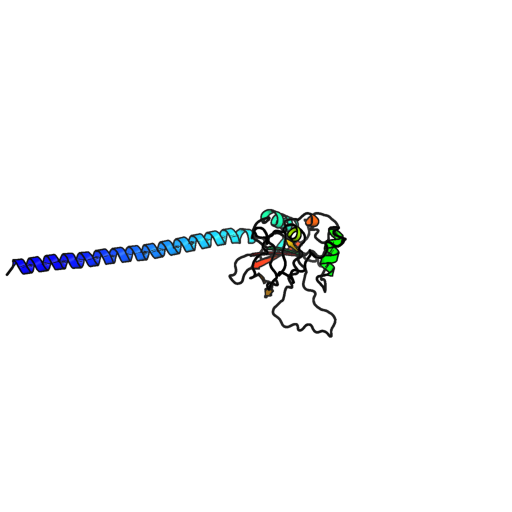 A 1 183 ? 4.136 -6.770 7.162 1.00 78.19 183 LEU A CA 1
ATOM 1354 C C . LEU A 1 183 ? 5.146 -5.625 7.291 1.00 78.19 183 LEU A C 1
ATOM 1356 O O . LEU A 1 183 ? 6.322 -5.791 6.963 1.00 78.19 183 LEU A O 1
ATOM 1360 N N . TYR A 1 184 ? 4.687 -4.489 7.803 1.00 79.56 184 TYR A N 1
ATOM 1361 C CA . TYR A 1 184 ? 5.499 -3.326 8.128 1.00 79.56 184 TYR A CA 1
ATOM 1362 C C . TYR A 1 184 ? 5.072 -2.761 9.484 1.00 79.56 184 TYR A C 1
ATOM 1364 O O . TYR A 1 184 ? 3.950 -2.286 9.631 1.00 79.56 184 TYR A O 1
ATOM 1372 N N . ASP A 1 185 ? 5.967 -2.842 10.466 1.00 77.12 185 ASP A N 1
ATOM 1373 C CA . ASP A 1 185 ? 5.705 -2.486 11.871 1.00 77.12 185 ASP A CA 1
ATOM 1374 C C . ASP A 1 185 ? 6.661 -1.393 12.386 1.00 77.12 185 ASP A C 1
ATOM 1376 O O . ASP A 1 185 ? 6.863 -1.231 13.585 1.00 77.12 185 ASP A O 1
ATOM 1380 N N . ASP A 1 186 ? 7.302 -0.671 11.464 1.00 76.44 186 ASP A N 1
ATOM 1381 C CA . ASP A 1 186 ? 8.211 0.438 11.769 1.00 76.44 186 ASP A CA 1
ATOM 1382 C C . ASP A 1 186 ? 7.513 1.784 11.474 1.00 76.44 186 ASP A C 1
ATOM 1384 O O . ASP A 1 186 ? 6.404 1.833 10.938 1.00 76.44 186 ASP A O 1
ATOM 1388 N N . SER A 1 187 ? 8.133 2.893 11.870 1.00 78.50 187 SER A N 1
ATOM 1389 C CA . SER A 1 187 ? 7.589 4.244 11.659 1.00 78.50 187 SER A CA 1
ATOM 1390 C C . SER A 1 187 ? 7.883 4.763 10.251 1.00 78.50 187 SER A C 1
ATOM 1392 O O . SER A 1 187 ? 8.830 4.323 9.617 1.00 78.50 187 SER A O 1
ATOM 1394 N N . PHE A 1 188 ? 7.148 5.758 9.751 1.00 80.81 188 PHE A N 1
ATOM 1395 C CA . PHE A 1 188 ? 7.536 6.419 8.498 1.00 80.81 188 PHE A CA 1
ATOM 1396 C C . PHE A 1 188 ? 8.809 7.261 8.662 1.00 80.81 188 PHE A C 1
ATOM 1398 O O . PHE A 1 188 ? 9.176 7.686 9.760 1.00 80.81 188 PHE A O 1
ATOM 1405 N N . ALA A 1 189 ? 9.493 7.524 7.552 1.00 76.44 189 ALA A N 1
ATOM 1406 C CA . ALA A 1 189 ? 10.628 8.430 7.532 1.00 76.44 189 ALA A CA 1
ATOM 1407 C C . ALA A 1 189 ? 10.157 9.870 7.772 1.00 76.44 189 ALA A C 1
ATOM 1409 O O . ALA A 1 189 ? 9.247 10.351 7.097 1.00 76.44 189 ALA A O 1
ATOM 1410 N N . LEU A 1 190 ? 10.807 10.560 8.708 1.00 78.25 190 LEU A N 1
ATOM 1411 C CA . LEU A 1 190 ? 10.474 11.933 9.082 1.00 78.25 190 LEU A CA 1
ATOM 1412 C C . LEU A 1 190 ? 11.526 12.919 8.566 1.00 78.25 190 LEU A C 1
ATOM 1414 O O . LEU A 1 190 ? 12.725 12.634 8.573 1.00 78.25 190 LEU A O 1
ATOM 1418 N N . SER A 1 191 ? 11.074 14.106 8.168 1.00 72.81 191 SER A N 1
ATOM 1419 C CA . SER A 1 191 ? 11.929 15.252 7.872 1.00 72.81 191 SER A CA 1
ATOM 1420 C C . SER A 1 191 ? 12.562 15.744 9.163 1.00 72.81 191 SER A C 1
ATOM 1422 O O . SER A 1 191 ? 11.865 16.111 10.107 1.00 72.81 191 SER A O 1
ATOM 1424 N N . LYS A 1 192 ? 13.891 15.833 9.213 1.00 68.62 192 LYS A N 1
ATOM 1425 C CA . LYS A 1 192 ? 14.585 16.337 10.410 1.00 68.62 192 LYS A CA 1
ATOM 1426 C C . LYS A 1 192 ? 14.279 17.814 10.699 1.00 68.62 192 LYS A C 1
ATOM 1428 O O . LYS A 1 192 ? 14.389 18.251 11.840 1.00 68.62 192 LYS A O 1
ATOM 1433 N N . LYS A 1 193 ? 13.912 18.591 9.671 1.00 70.00 193 LYS A N 1
ATOM 1434 C CA . LYS A 1 193 ? 13.643 20.034 9.791 1.00 70.00 193 LYS A CA 1
ATOM 1435 C C . LYS A 1 193 ? 12.256 20.334 10.354 1.00 70.00 193 LYS A C 1
ATOM 1437 O O . LYS A 1 193 ? 12.109 21.299 11.094 1.00 70.00 193 LYS A O 1
ATOM 1442 N N . THR A 1 194 ? 11.256 19.541 9.976 1.00 76.56 194 THR A N 1
ATOM 1443 C CA . THR A 1 194 ? 9.843 19.812 10.292 1.00 76.56 194 THR A CA 1
ATOM 1444 C C . THR A 1 194 ? 9.208 18.751 11.186 1.00 76.56 194 THR A C 1
ATOM 1446 O O . THR A 1 194 ? 8.178 19.019 11.788 1.00 76.56 194 THR A O 1
ATOM 1449 N N . GLY A 1 195 ? 9.805 17.561 11.292 1.00 73.25 195 GLY A N 1
ATOM 1450 C CA . GLY A 1 195 ? 9.215 16.404 11.970 1.00 73.25 195 GLY A CA 1
ATOM 1451 C C . GLY A 1 195 ? 8.094 15.722 11.178 1.00 73.25 195 GLY A C 1
ATOM 1452 O O . GLY A 1 195 ? 7.543 14.735 11.653 1.00 73.25 195 GLY A O 1
ATOM 1453 N N . ASN A 1 196 ? 7.766 16.216 9.981 1.00 82.06 196 ASN A N 1
ATOM 1454 C CA . ASN A 1 196 ? 6.689 15.680 9.150 1.00 82.06 196 ASN A CA 1
ATOM 1455 C C . ASN A 1 196 ? 7.118 14.406 8.418 1.00 82.06 196 ASN A C 1
ATOM 1457 O O . ASN A 1 196 ? 8.296 14.241 8.097 1.00 82.06 196 ASN A O 1
ATOM 1461 N N . VAL A 1 197 ? 6.150 13.552 8.081 1.00 82.94 197 VAL A N 1
ATOM 1462 C CA . VAL A 1 197 ? 6.368 12.394 7.205 1.00 82.94 197 VAL A CA 1
ATOM 1463 C C . VAL A 1 197 ? 6.891 12.850 5.842 1.00 82.94 197 VAL A C 1
ATOM 1465 O O . VAL A 1 197 ? 6.420 13.835 5.271 1.00 82.94 197 VAL A O 1
ATOM 1468 N N . LEU A 1 198 ? 7.895 12.139 5.333 1.00 80.19 198 LEU A N 1
ATOM 1469 C CA . LEU A 1 198 ? 8.451 12.347 4.002 1.00 80.19 198 LEU A CA 1
ATOM 1470 C C . LEU A 1 198 ? 7.690 11.524 2.964 1.00 80.19 198 LEU A C 1
ATOM 1472 O O . LEU A 1 198 ? 7.391 10.348 3.186 1.00 80.19 198 LEU A O 1
ATOM 1476 N N . TYR A 1 199 ? 7.459 12.136 1.803 1.00 81.88 199 TYR A N 1
ATOM 1477 C CA . TYR A 1 199 ? 6.695 11.542 0.714 1.00 81.88 199 TYR A CA 1
ATOM 1478 C C . TYR A 1 199 ? 7.492 11.506 -0.592 1.00 81.88 199 TYR A C 1
ATOM 1480 O O . TYR A 1 199 ? 8.103 12.502 -0.974 1.00 81.88 199 TYR A O 1
ATOM 1488 N N . ASN A 1 200 ? 7.420 10.386 -1.313 1.00 80.75 200 ASN A N 1
ATOM 1489 C CA . ASN A 1 200 ? 7.820 10.299 -2.715 1.00 80.75 200 ASN A CA 1
ATOM 1490 C C . ASN A 1 200 ? 6.594 10.360 -3.633 1.00 80.75 200 ASN A C 1
ATOM 1492 O O . ASN A 1 200 ? 6.038 9.335 -4.024 1.00 80.75 200 ASN A O 1
ATOM 1496 N N . THR A 1 201 ? 6.170 11.559 -4.009 1.00 82.62 201 THR A N 1
ATOM 1497 C CA . THR A 1 201 ? 5.043 11.752 -4.938 1.00 82.62 201 THR A CA 1
ATOM 1498 C C . THR A 1 201 ? 5.487 11.896 -6.396 1.00 82.62 201 THR A C 1
ATOM 1500 O O . THR A 1 201 ? 4.673 12.199 -7.266 1.00 82.62 201 THR A O 1
ATOM 1503 N N . ASN A 1 202 ? 6.771 11.671 -6.706 1.00 82.06 202 ASN A N 1
ATOM 1504 C CA . ASN A 1 202 ? 7.283 11.823 -8.065 1.00 82.06 202 ASN A CA 1
ATOM 1505 C C . ASN A 1 202 ? 6.946 10.602 -8.932 1.00 82.06 202 ASN A C 1
ATOM 1507 O O . ASN A 1 202 ? 7.734 9.667 -9.071 1.00 82.06 202 ASN A O 1
ATOM 1511 N N . THR A 1 203 ? 5.779 10.639 -9.568 1.00 84.88 203 THR A N 1
ATOM 1512 C CA . THR A 1 203 ? 5.286 9.571 -10.448 1.00 84.88 203 THR A CA 1
ATOM 1513 C C . THR A 1 203 ? 5.705 9.741 -11.913 1.00 84.88 203 THR A C 1
ATOM 1515 O O . THR A 1 203 ? 5.330 8.925 -12.756 1.00 84.88 203 THR A O 1
ATOM 1518 N N . THR A 1 204 ? 6.522 10.748 -12.248 1.00 82.94 204 THR A N 1
ATOM 1519 C CA . THR A 1 204 ? 6.909 11.093 -13.633 1.00 82.94 204 THR A CA 1
ATOM 1520 C C . THR A 1 204 ? 7.441 9.887 -14.417 1.00 82.94 204 THR A C 1
ATOM 1522 O O . THR A 1 204 ? 7.054 9.641 -15.562 1.00 82.94 204 THR A O 1
ATOM 1525 N N . TYR A 1 205 ? 8.289 9.075 -13.785 1.00 82.75 205 TYR A N 1
ATOM 1526 C CA . TYR A 1 205 ? 8.933 7.924 -14.421 1.00 82.75 205 TYR A CA 1
ATOM 1527 C C . TYR A 1 205 ? 7.994 6.727 -14.624 1.00 82.75 205 TYR A C 1
ATOM 1529 O O . TYR A 1 205 ? 8.271 5.876 -15.465 1.00 82.75 205 TYR A O 1
ATOM 1537 N N . THR A 1 206 ? 6.829 6.712 -13.968 1.00 85.81 206 THR A N 1
ATOM 1538 C CA . THR A 1 206 ? 5.801 5.678 -14.180 1.00 85.81 206 THR A CA 1
ATOM 1539 C C . THR A 1 206 ? 5.072 5.828 -15.518 1.00 85.81 206 THR A C 1
ATOM 1541 O O . THR A 1 206 ? 4.460 4.877 -16.010 1.00 85.81 206 THR A O 1
ATOM 1544 N N . THR A 1 207 ? 5.149 7.007 -16.148 1.00 87.50 207 THR A N 1
ATOM 1545 C CA . THR A 1 207 ? 4.488 7.308 -17.432 1.00 87.50 207 THR A CA 1
ATOM 1546 C C . THR A 1 207 ? 5.467 7.462 -18.599 1.00 87.50 207 THR A C 1
ATOM 1548 O O . THR A 1 207 ? 5.070 7.312 -19.758 1.00 87.50 207 THR A O 1
ATOM 1551 N N . LYS A 1 208 ? 6.757 7.688 -18.319 1.00 87.12 208 LYS A N 1
ATOM 1552 C CA . LYS A 1 208 ? 7.813 7.830 -19.329 1.00 87.12 208 LYS A CA 1
ATOM 1553 C C . LYS A 1 208 ? 8.181 6.473 -19.937 1.00 87.12 208 LYS A C 1
ATOM 1555 O O . LYS A 1 208 ? 8.768 5.622 -19.278 1.00 87.12 208 LYS A O 1
ATOM 1560 N N . LYS A 1 209 ? 7.882 6.277 -21.225 1.00 83.44 209 LYS A N 1
ATOM 1561 C CA . LYS A 1 209 ? 8.314 5.077 -21.963 1.00 83.44 209 LYS A CA 1
ATOM 1562 C C . LYS A 1 209 ? 9.842 4.969 -21.967 1.00 83.44 209 LYS A C 1
ATOM 1564 O O . LYS A 1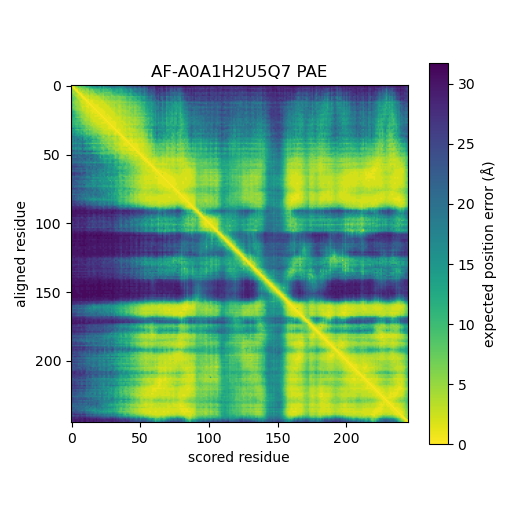 209 ? 10.528 5.969 -22.156 1.00 83.44 209 LYS A O 1
ATOM 1569 N N . GLY A 1 210 ? 10.353 3.753 -21.784 1.00 78.44 210 GLY A N 1
ATOM 1570 C CA . GLY A 1 210 ? 11.791 3.481 -21.687 1.00 78.44 210 GLY A CA 1
ATOM 1571 C C . GLY A 1 210 ? 12.367 3.650 -20.280 1.00 78.44 210 GLY A C 1
ATOM 1572 O O . GLY A 1 210 ? 13.522 3.303 -20.073 1.00 78.44 210 GLY A O 1
ATOM 1573 N N . ALA A 1 211 ? 11.575 4.131 -19.315 1.00 80.50 211 ALA A N 1
ATOM 1574 C CA . ALA A 1 211 ? 11.973 4.112 -17.918 1.00 80.50 211 ALA A CA 1
ATOM 1575 C C . ALA A 1 211 ? 11.826 2.716 -17.304 1.00 80.50 211 ALA A C 1
ATOM 1577 O O . ALA A 1 211 ? 10.865 2.006 -17.606 1.00 80.50 211 ALA A O 1
ATOM 1578 N N . THR A 1 212 ? 12.723 2.352 -16.386 1.00 77.06 212 THR A N 1
ATOM 1579 C CA . THR A 1 212 ? 12.598 1.125 -15.578 1.00 77.06 212 THR A CA 1
ATOM 1580 C C . THR A 1 212 ? 11.284 1.087 -14.796 1.00 77.06 212 THR A C 1
ATOM 1582 O O . THR A 1 212 ? 10.680 0.035 -14.637 1.00 77.06 212 THR A O 1
ATOM 1585 N N . GLU A 1 213 ? 10.777 2.241 -14.376 1.00 81.06 213 GLU A N 1
ATOM 1586 C CA . GLU A 1 213 ? 9.542 2.383 -13.591 1.00 81.06 213 GLU A CA 1
ATOM 1587 C C . GLU A 1 213 ? 8.280 2.428 -14.448 1.00 81.06 213 GLU A C 1
ATOM 1589 O O . GLU A 1 213 ? 7.181 2.557 -13.916 1.00 81.06 213 GLU A O 1
ATOM 1594 N N . TYR A 1 214 ? 8.421 2.354 -15.772 1.00 88.44 214 TYR A N 1
ATOM 1595 C CA . TYR A 1 214 ? 7.311 2.547 -16.687 1.00 88.44 214 TYR A CA 1
ATOM 1596 C C . TYR A 1 214 ? 6.190 1.530 -16.450 1.00 88.44 214 TYR A C 1
ATOM 1598 O O . TYR A 1 214 ? 6.378 0.315 -16.537 1.00 88.44 214 TYR A O 1
ATOM 1606 N N . ILE A 1 215 ? 4.982 2.049 -16.238 1.00 91.31 215 ILE A N 1
ATOM 1607 C CA . ILE A 1 215 ? 3.762 1.269 -16.072 1.00 91.31 215 ILE A CA 1
ATOM 1608 C C . ILE A 1 215 ? 2.917 1.432 -17.338 1.00 91.31 215 ILE A C 1
ATOM 1610 O O . ILE A 1 215 ? 2.386 2.508 -17.626 1.00 91.31 215 ILE A O 1
ATOM 1614 N N . SER A 1 216 ? 2.747 0.352 -18.100 1.00 91.75 216 SER A N 1
ATOM 1615 C CA . SER A 1 216 ? 1.772 0.318 -19.197 1.00 91.75 216 SER A CA 1
ATOM 1616 C C . SER A 1 216 ? 0.347 0.226 -18.646 1.00 91.75 216 SER A C 1
ATOM 1618 O O . SER A 1 216 ? 0.091 -0.512 -17.702 1.00 91.75 216 SER A O 1
ATOM 1620 N N . ASP A 1 217 ? -0.627 0.884 -19.273 1.00 91.94 217 ASP A N 1
ATOM 1621 C CA . ASP A 1 217 ? -2.030 0.798 -18.832 1.00 91.94 217 ASP A CA 1
ATOM 1622 C C . ASP A 1 217 ? -2.614 -0.617 -18.972 1.00 91.94 217 ASP A C 1
ATOM 1624 O O . ASP A 1 217 ? -3.578 -0.973 -18.285 1.00 91.94 217 ASP A O 1
ATOM 1628 N N . SER A 1 218 ? -2.023 -1.428 -19.857 1.00 90.94 218 SER A N 1
ATOM 1629 C CA . SER A 1 218 ? -2.427 -2.804 -20.146 1.00 90.94 218 SER A CA 1
ATOM 1630 C C . SER A 1 218 ? -1.674 -3.867 -19.340 1.00 90.94 218 SER A C 1
ATOM 1632 O O . SER A 1 218 ? -2.134 -5.016 -19.306 1.00 90.94 218 SER A O 1
ATOM 1634 N N . SER A 1 219 ? -0.555 -3.524 -18.682 1.00 90.88 219 SER A N 1
ATOM 1635 C CA . SER A 1 219 ? 0.182 -4.500 -17.874 1.00 90.88 219 SER A CA 1
ATOM 1636 C C . SER A 1 219 ? -0.642 -4.925 -16.660 1.00 90.88 219 SER A C 1
ATOM 1638 O O . SER A 1 219 ? -1.528 -4.205 -16.193 1.00 90.88 219 SER A O 1
ATOM 1640 N N . SER A 1 220 ? -0.404 -6.151 -16.198 1.00 92.50 220 SER A N 1
ATOM 1641 C CA . SER A 1 220 ? -1.110 -6.727 -15.051 1.00 92.50 220 SER A CA 1
ATOM 1642 C C . SER A 1 220 ? -0.169 -6.759 -13.855 1.00 92.50 220 SER A C 1
ATOM 1644 O O . SER A 1 220 ? 1.010 -7.058 -14.029 1.00 92.50 220 SER A O 1
ATOM 1646 N N . PHE A 1 221 ? -0.687 -6.455 -12.672 1.00 92.06 221 PHE A N 1
ATOM 1647 C CA . PHE A 1 221 ? 0.051 -6.446 -11.414 1.00 92.06 221 PHE A CA 1
ATOM 1648 C C . PHE A 1 221 ? -0.695 -7.279 -10.386 1.00 92.06 221 PHE A C 1
ATOM 1650 O O . PHE A 1 221 ? -1.911 -7.139 -10.253 1.00 92.06 221 PHE A O 1
ATOM 1657 N N . ASP A 1 222 ? 0.034 -8.109 -9.656 1.00 90.06 222 ASP A N 1
ATOM 1658 C CA . ASP A 1 222 ? -0.446 -8.699 -8.419 1.00 90.06 222 ASP A CA 1
ATOM 1659 C C . ASP A 1 222 ? -0.410 -7.616 -7.335 1.00 90.06 222 ASP A C 1
ATOM 1661 O O . ASP A 1 222 ? 0.618 -6.973 -7.116 1.00 90.06 222 ASP A O 1
ATOM 1665 N N . SER A 1 223 ? -1.556 -7.367 -6.702 1.00 90.19 223 SER A N 1
ATOM 1666 C CA . SER A 1 223 ? -1.705 -6.396 -5.625 1.00 90.19 223 SER A CA 1
ATOM 1667 C C . SER A 1 223 ? -1.912 -7.087 -4.286 1.00 90.19 223 SER A C 1
ATOM 1669 O O . SER A 1 223 ? -2.593 -8.111 -4.178 1.00 90.19 223 SER A O 1
ATOM 1671 N N . SER A 1 224 ? -1.293 -6.549 -3.243 1.00 88.19 224 SER A N 1
ATOM 1672 C CA . SER A 1 224 ? -1.443 -7.031 -1.871 1.00 88.19 224 SER A CA 1
ATOM 1673 C C . SER A 1 224 ? -1.321 -5.885 -0.884 1.00 88.19 224 SER A C 1
ATOM 1675 O O . SER A 1 224 ? -0.670 -4.883 -1.156 1.00 88.19 224 SER A O 1
ATOM 1677 N N . LEU A 1 225 ? -1.951 -6.031 0.277 1.00 89.56 225 LEU A N 1
ATOM 1678 C CA . LEU A 1 225 ? -1.904 -5.009 1.317 1.00 89.56 225 LEU A CA 1
ATOM 1679 C C . LEU A 1 225 ? -0.698 -5.212 2.227 1.00 89.56 225 LEU A C 1
ATOM 1681 O O . LEU A 1 225 ? -0.352 -6.347 2.565 1.00 89.56 225 LEU A O 1
ATOM 1685 N N . ILE A 1 226 ? -0.124 -4.094 2.657 1.00 86.50 226 ILE A N 1
ATOM 1686 C CA . ILE A 1 226 ? 0.858 -4.037 3.732 1.00 86.50 226 ILE A CA 1
ATOM 1687 C C . ILE A 1 226 ? 0.104 -3.780 5.027 1.00 86.50 226 ILE A C 1
ATOM 1689 O O . ILE A 1 226 ? -0.734 -2.875 5.088 1.00 86.50 226 ILE A O 1
ATOM 1693 N N . LYS A 1 227 ? 0.394 -4.571 6.058 1.00 86.88 227 LYS A N 1
ATOM 1694 C CA . LYS A 1 227 ? -0.222 -4.429 7.378 1.00 86.88 227 LYS A CA 1
ATOM 1695 C C . LYS A 1 227 ? 0.820 -4.253 8.472 1.00 86.88 227 LYS A C 1
ATOM 1697 O O . LYS A 1 227 ? 1.941 -4.712 8.302 1.00 86.88 227 LYS A O 1
ATOM 1702 N N . ASN A 1 228 ? 0.458 -3.640 9.591 1.00 85.44 228 ASN A N 1
ATOM 1703 C CA . ASN A 1 228 ? 1.287 -3.656 10.803 1.00 85.44 228 ASN A CA 1
ATOM 1704 C C . ASN A 1 228 ? 0.990 -4.884 11.682 1.00 85.44 228 ASN A C 1
ATOM 1706 O O . ASN A 1 228 ? 0.126 -5.704 11.343 1.00 85.44 228 ASN A O 1
ATOM 1710 N N . ALA A 1 229 ? 1.692 -5.037 12.812 1.00 81.44 229 ALA A N 1
ATOM 1711 C CA . ALA A 1 229 ? 1.463 -6.152 13.738 1.00 81.44 229 ALA A CA 1
ATOM 1712 C C . ALA A 1 229 ? 0.035 -6.171 14.320 1.00 81.44 229 ALA A C 1
ATOM 1714 O O . ALA A 1 229 ? -0.479 -7.240 14.655 1.00 81.44 229 ALA A O 1
ATOM 1715 N N . SER A 1 230 ? -0.629 -5.012 14.370 1.00 84.31 230 SER A N 1
ATOM 1716 C CA . SER A 1 230 ? -2.027 -4.849 14.793 1.00 84.31 230 SER A CA 1
ATOM 1717 C C . SER A 1 230 ? -3.049 -5.218 13.705 1.00 84.31 230 SER A C 1
ATOM 1719 O O . SER A 1 230 ? -4.246 -5.286 13.981 1.00 84.31 230 SER A O 1
ATOM 1721 N N . GLY A 1 231 ? -2.604 -5.480 12.471 1.00 81.06 231 GLY A N 1
ATOM 1722 C CA . GLY A 1 231 ? -3.457 -5.832 11.334 1.00 81.06 231 GLY A CA 1
ATOM 1723 C C . GLY A 1 231 ? -4.068 -4.643 10.587 1.00 81.06 231 GLY A C 1
ATOM 1724 O O . GLY A 1 231 ? -4.874 -4.864 9.677 1.00 81.06 231 GLY A O 1
ATOM 1725 N N . GLU A 1 232 ? -3.682 -3.416 10.935 1.00 87.38 232 GLU A N 1
ATOM 1726 C CA . GLU A 1 232 ? -4.094 -2.183 10.261 1.00 87.38 232 GLU A CA 1
ATOM 1727 C C . GLU A 1 232 ? -3.382 -2.059 8.916 1.00 87.38 232 GLU A C 1
ATOM 1729 O O . GLU A 1 232 ? -2.234 -2.482 8.773 1.00 87.38 232 GLU A O 1
ATOM 1734 N N . ILE A 1 233 ? -4.065 -1.498 7.920 1.00 89.88 233 ILE A N 1
ATOM 1735 C CA . ILE A 1 233 ? -3.511 -1.322 6.577 1.00 89.88 233 ILE A CA 1
ATOM 1736 C C . ILE A 1 233 ? -2.600 -0.095 6.578 1.00 89.88 233 ILE A C 1
ATOM 1738 O O . ILE A 1 233 ? -3.054 1.017 6.829 1.00 89.88 233 ILE A O 1
ATOM 1742 N N . VAL A 1 234 ? -1.325 -0.304 6.256 1.00 88.50 234 VAL A N 1
ATOM 1743 C CA . VAL A 1 234 ? -0.294 0.749 6.199 1.00 88.50 234 VAL A CA 1
ATOM 1744 C C . VAL A 1 234 ? 0.219 0.989 4.778 1.00 88.50 234 VAL A C 1
ATOM 1746 O O . VAL A 1 234 ? 1.071 1.848 4.555 1.00 88.50 234 VAL A O 1
ATOM 1749 N N . GLY A 1 235 ? -0.289 0.246 3.789 1.00 89.38 235 GLY A N 1
ATOM 1750 C CA . GLY A 1 235 ? 0.116 0.429 2.402 1.00 89.38 235 GLY A CA 1
ATOM 1751 C C . GLY A 1 235 ? -0.342 -0.649 1.424 1.00 89.38 235 GLY A C 1
ATOM 1752 O O . GLY A 1 235 ? -1.104 -1.557 1.766 1.00 89.38 235 GLY A O 1
ATOM 1753 N N . ILE A 1 236 ? 0.154 -0.544 0.192 1.00 90.31 236 ILE A N 1
ATOM 1754 C CA . ILE A 1 236 ? -0.154 -1.430 -0.935 1.00 90.31 236 ILE A CA 1
ATOM 1755 C C . ILE A 1 236 ? 1.143 -1.812 -1.653 1.00 90.31 236 ILE A C 1
ATOM 1757 O O . ILE A 1 236 ? 2.005 -0.970 -1.889 1.00 90.31 236 ILE A O 1
ATOM 1761 N N . VAL A 1 237 ? 1.259 -3.078 -2.041 1.00 87.62 237 VAL A N 1
ATOM 1762 C CA . VAL A 1 237 ? 2.304 -3.607 -2.921 1.00 87.62 237 VAL A CA 1
ATOM 1763 C C . VAL A 1 237 ? 1.700 -3.927 -4.276 1.00 87.62 237 VAL A C 1
ATOM 1765 O O . VAL A 1 237 ? 0.652 -4.567 -4.344 1.00 87.62 237 VAL A O 1
ATOM 1768 N N . PHE A 1 238 ? 2.391 -3.529 -5.339 1.00 90.06 238 PHE A N 1
ATOM 1769 C CA . PHE A 1 238 ? 2.107 -3.879 -6.721 1.00 90.06 238 PHE A CA 1
ATOM 1770 C C . PHE A 1 238 ? 3.328 -4.554 -7.342 1.00 90.06 238 PHE A C 1
ATOM 1772 O O . PHE A 1 238 ? 4.360 -3.914 -7.539 1.00 90.06 238 PHE A O 1
ATOM 1779 N N . SER A 1 239 ? 3.191 -5.822 -7.717 1.00 86.81 239 SER A N 1
ATOM 1780 C CA . SER A 1 239 ? 4.238 -6.579 -8.409 1.00 86.81 239 SER A CA 1
ATOM 1781 C C . SER A 1 239 ? 3.783 -6.907 -9.820 1.00 86.81 239 SER A C 1
ATOM 1783 O O . SER A 1 239 ? 2.747 -7.542 -10.010 1.00 86.81 239 SER A O 1
ATOM 1785 N N . GLN A 1 240 ? 4.513 -6.449 -10.836 1.00 88.06 240 GLN A N 1
ATOM 1786 C CA . GLN A 1 240 ? 4.120 -6.689 -12.219 1.00 88.06 240 GLN A CA 1
ATOM 1787 C C . GLN A 1 240 ? 4.163 -8.183 -12.535 1.00 88.06 240 GLN A C 1
ATOM 1789 O O . GLN A 1 240 ? 5.190 -8.844 -12.410 1.00 88.06 240 GLN A O 1
ATOM 1794 N N . LYS A 1 241 ? 3.041 -8.706 -13.020 1.00 85.88 241 LYS A N 1
ATOM 1795 C CA . LYS A 1 241 ? 2.924 -10.101 -13.409 1.00 85.88 241 LYS A CA 1
ATOM 1796 C C . LYS A 1 241 ? 3.606 -10.328 -14.752 1.00 85.88 241 LYS A C 1
ATOM 1798 O O . LYS A 1 241 ? 3.239 -9.713 -15.760 1.00 85.88 241 LYS A O 1
ATOM 1803 N N . LYS A 1 242 ? 4.555 -11.265 -14.783 1.00 79.31 242 LYS A N 1
ATOM 1804 C CA . LYS A 1 242 ? 5.109 -11.790 -16.033 1.00 79.31 242 LYS A CA 1
ATOM 1805 C C . LYS A 1 242 ? 4.011 -12.549 -16.775 1.00 79.31 242 LYS A C 1
ATOM 1807 O O . LYS A 1 242 ? 3.391 -13.458 -16.224 1.00 79.31 242 LYS A O 1
ATOM 1812 N N . ILE A 1 243 ? 3.744 -12.158 -18.017 1.00 70.19 243 ILE A N 1
ATOM 1813 C CA . ILE A 1 243 ? 2.851 -12.923 -18.891 1.00 70.19 243 ILE A CA 1
ATOM 1814 C C . ILE A 1 243 ? 3.629 -14.182 -19.280 1.00 70.19 243 ILE A C 1
ATOM 1816 O O . ILE A 1 243 ? 4.679 -14.082 -19.913 1.00 70.19 243 ILE A O 1
ATOM 1820 N N . ALA A 1 244 ? 3.165 -15.348 -18.828 1.00 55.62 244 ALA A N 1
ATOM 1821 C CA . ALA A 1 244 ? 3.668 -16.619 -19.329 1.00 55.62 244 ALA A CA 1
ATOM 1822 C C . ALA A 1 244 ? 3.207 -16.742 -20.787 1.00 55.62 244 ALA A C 1
ATOM 1824 O O . ALA A 1 244 ? 2.001 -16.748 -21.039 1.00 55.62 244 ALA A O 1
ATOM 1825 N N . ASN A 1 245 ? 4.164 -16.730 -21.715 1.00 41.91 245 ASN A N 1
ATOM 1826 C CA . ASN A 1 245 ? 3.926 -17.076 -23.115 1.00 41.91 245 ASN A CA 1
ATOM 1827 C C . ASN A 1 245 ? 3.795 -18.589 -23.265 1.00 41.91 245 ASN A C 1
ATOM 1829 O O . ASN A 1 245 ? 4.520 -19.301 -22.531 1.00 41.91 245 ASN A O 1
#

Foldseek 3Di:
DPVVVVVVVVVVVVVVVVVVVVVVVVVVVVVVVVVVVVVVVVVVVVVLVVVVVVCPCQAQDKDFLLVLVVCLVVCAQPQAKEWEFDCLLPLDPDPVVSLVLQCVLVVVDDDVPPLLDALCDLPDQDALVSLQRHFHAQQQDEPDDDPPPVPDDDDRRRGTIRIFFFAARPPPFRQHQYPNATEGAGDTRAHPVPRDTHGRSPCVLCPDPPHSNDGDRGWIWGKHFYAYPVRRTRYMYTHTDDDDD

Radius of gyration: 28.74 Å; Cα contacts (8 Å, |Δi|>4): 386; chains: 1; bounding box: 74×43×97 Å

Secondary structure (DSSP, 8-state):
--HHHHHHHHHHHHHHHHHHHHHHHHHHHHHHHHHHHHHHHHHHHHHHHHHHHTTGGGSSEEEEHHHHHHHHHHTTTSS-EEEEE-GGG---SSHHHHHHHHHHHHT--SS-TTSS--GGG-SS---HHHHTT-EE------SS-----TTSS---PPPPEEEEEEPBP-SS---EEETTEEE--SPBPB-TTT-PBPEE---HHHHSTT-TT---TT-EEEEEEEE-TT--EEEEEEEEPP---

Solvent-accessible surface area (backbone atoms only — not comparable to full-atom values): 13526 Å² total; per-residue (Å²): 127,65,65,66,54,54,51,51,51,56,52,52,53,53,52,54,51,53,54,51,52,53,52,51,52,51,53,53,48,53,53,49,51,52,50,52,52,51,50,50,55,48,51,51,51,50,52,51,51,57,59,52,54,79,45,60,81,36,55,76,30,78,42,40,28,50,55,54,52,49,46,57,64,72,48,50,88,40,89,33,30,35,33,45,29,43,73,69,45,46,71,33,85,44,67,68,58,39,52,50,50,44,32,61,59,71,65,64,81,72,89,71,69,78,49,62,44,59,33,85,59,60,85,61,89,43,49,75,76,42,30,58,56,35,43,37,62,35,53,52,54,46,93,64,94,65,74,80,65,88,83,65,94,66,77,82,36,51,62,56,27,36,42,31,17,26,33,78,30,25,75,81,38,50,35,32,29,56,93,89,37,39,35,48,77,54,59,66,30,48,25,75,89,76,66,42,78,32,50,15,74,70,57,66,46,34,71,37,84,90,30,42,59,40,53,49,61,82,42,45,22,45,20,30,48,25,21,29,90,88,67,49,81,46,28,40,38,35,39,46,55,79,82,83,125

Mean predicted aligned error: 13.42 Å

Sequence (245 aa):
MGDEAVEGSSLGTKLIFFVAIIGFALVAFLVGKSLISSGIDGLEKTSRKVSDSQFSDYNKRVVKGRSVKSALDTFSGQEYIILVHTLAMGDADSSSNVLAAIKDTRGTSTEENKKLAIANTATGDLTETDALERVVELNATGAADTKKDSNNGVANADPVYINYNALALNNKGQLQVKNGNYLYDDSFALSKKTGNVLYNTNTTYTTKKGATEYISDSSSFDSSLIKNASGEIVGIVFSQKKIAN

pLDDT: mean 72.63, std 18.47, range [30.52, 94.44]

Nearest PDB structures (foldseek):
  3dxo-assembly1_A  TM=4.561E-01  e=1.978E+00  Agrobacterium fabrum str. C58
  7scc-assembly1_BO  TM=5.227E-01  e=3.293E+00  Synechocystis sp. PCC 6803 substr. Kazusa
  6x1i-assembly1_B  TM=4.853E-01  e=2.552E+00  Agrobacterium fabrum str. C58